Protein AF-A0ABD0KU75-F1 (afdb_monomer_lite)

Sequence (229 aa):
MCKKKLKNLKDKMREVTNKLPKTKSGQPAFEKGANVVRWPFYEPMLFMKDQFLGREMQGSFHTSTQDESLQEDSVLPTPVDSDDDTSAESPFPSAEKPKLTQPKPGRMTKKASLEEQFLSVEREKLANLKKVVAAEECKEPADEWGPFCSSLACDLRKLKDPYLVMQVRGDINRIVNDAVLKQLQRNAPRPATSPHRMPFRQDQFVGTYNASSQEITQQEDEVTYQLLD

pLDDT: mean 71.73, std 17.1, range [42.84, 98.06]

Organism: NCBI:txid370345

Structure (mmCIF, N/CA/C/O backbone):
data_AF-A0ABD0KU75-F1
#
_entry.id   AF-A0ABD0KU75-F1
#
loop_
_atom_site.group_PDB
_atom_site.id
_atom_site.type_symbol
_atom_site.label_atom_id
_atom_site.label_alt_id
_atom_site.label_comp_id
_atom_site.label_asym_id
_atom_site.label_entity_id
_atom_site.label_seq_id
_atom_site.pdbx_PDB_ins_code
_atom_site.Cartn_x
_atom_site.Cartn_y
_atom_site.Cartn_z
_atom_site.occupancy
_atom_site.B_iso_or_equiv
_atom_site.auth_seq_id
_atom_site.auth_comp_id
_atom_site.auth_asym_id
_atom_site.auth_atom_id
_atom_site.pdbx_PDB_model_num
ATOM 1 N N . MET A 1 1 ? -1.498 3.055 37.888 1.00 69.50 1 MET A N 1
ATOM 2 C CA . MET A 1 1 ? -2.952 2.816 37.681 1.00 69.50 1 MET A CA 1
ATOM 3 C C . MET A 1 1 ? -3.296 2.021 36.412 1.00 69.50 1 MET A C 1
ATOM 5 O O . MET A 1 1 ? -4.287 1.299 36.430 1.00 69.50 1 MET A O 1
ATOM 9 N N . CYS A 1 2 ? -2.505 2.082 35.333 1.00 80.12 2 CYS A N 1
ATOM 10 C CA . CYS A 1 2 ? -2.834 1.409 34.063 1.00 80.12 2 CYS A CA 1
ATOM 11 C C . CYS A 1 2 ? -2.874 -0.131 34.141 1.00 80.12 2 CYS A C 1
ATOM 13 O O . CYS A 1 2 ? -3.752 -0.741 33.539 1.00 80.12 2 CYS A O 1
ATOM 15 N N . LYS A 1 3 ? -2.015 -0.763 34.959 1.00 85.81 3 LYS A N 1
ATOM 16 C CA . LYS A 1 3 ? -1.973 -2.232 35.128 1.00 85.81 3 LYS A CA 1
ATOM 17 C C . LYS A 1 3 ? -3.315 -2.831 35.589 1.00 85.81 3 LYS A C 1
ATOM 19 O O . LYS A 1 3 ? -3.743 -3.852 35.063 1.00 85.81 3 LYS A O 1
ATOM 24 N N . LYS A 1 4 ? -4.019 -2.167 36.517 1.00 92.19 4 LYS A N 1
ATOM 25 C CA . LYS A 1 4 ? -5.327 -2.623 37.030 1.00 92.19 4 LYS A CA 1
ATOM 26 C C . LYS A 1 4 ? -6.433 -2.506 35.974 1.00 92.19 4 LYS A C 1
ATOM 28 O O . LYS A 1 4 ? -7.247 -3.412 35.847 1.00 92.19 4 LYS A O 1
ATOM 33 N N . LYS A 1 5 ? -6.432 -1.419 35.188 1.00 85.00 5 LYS A N 1
ATOM 34 C CA . LYS A 1 5 ? -7.373 -1.235 34.068 1.00 85.00 5 LYS A CA 1
ATOM 35 C C . LYS A 1 5 ? -7.159 -2.294 32.985 1.00 85.00 5 LYS A C 1
ATOM 37 O O . LYS A 1 5 ? -8.132 -2.873 32.521 1.00 85.00 5 LYS A O 1
ATOM 42 N N . LEU A 1 6 ? -5.899 -2.583 32.650 1.00 83.31 6 LEU A N 1
ATOM 43 C CA . LEU A 1 6 ? -5.553 -3.636 31.698 1.00 83.31 6 LEU A CA 1
ATOM 44 C C . LEU A 1 6 ? -5.995 -5.012 32.207 1.00 83.31 6 LEU A C 1
ATOM 46 O O . LEU A 1 6 ? -6.625 -5.743 31.458 1.00 83.31 6 LEU A O 1
ATOM 50 N N . LYS A 1 7 ? -5.743 -5.343 33.480 1.00 89.50 7 LYS A N 1
ATOM 51 C CA . LYS A 1 7 ? -6.210 -6.603 34.079 1.00 89.50 7 LYS A CA 1
ATOM 52 C C . LYS A 1 7 ? -7.733 -6.755 33.972 1.00 89.50 7 LYS A C 1
ATOM 54 O O . LYS A 1 7 ? -8.194 -7.727 33.394 1.00 89.50 7 LYS A O 1
ATOM 59 N N . ASN A 1 8 ? -8.499 -5.747 34.397 1.00 89.19 8 ASN A N 1
ATOM 60 C CA . ASN A 1 8 ? -9.964 -5.770 34.287 1.00 89.19 8 ASN A CA 1
ATOM 61 C C . ASN A 1 8 ? -10.451 -5.927 32.836 1.00 89.19 8 ASN A C 1
ATOM 63 O O . ASN A 1 8 ? -11.482 -6.546 32.588 1.00 89.19 8 ASN A O 1
ATOM 67 N N . LEU A 1 9 ? -9.735 -5.338 31.876 1.00 85.75 9 LEU A N 1
ATOM 68 C CA . LEU A 1 9 ? -10.054 -5.448 30.456 1.00 85.75 9 LEU A CA 1
ATOM 69 C C . LEU A 1 9 ? -9.790 -6.871 29.931 1.00 85.75 9 LEU A C 1
ATOM 71 O O . LEU A 1 9 ? -10.633 -7.430 29.231 1.00 85.75 9 LEU A O 1
ATOM 75 N N . LYS A 1 10 ? -8.663 -7.473 30.330 1.00 86.62 10 LYS A N 1
ATOM 76 C CA . LYS A 1 10 ? -8.312 -8.870 30.037 1.00 86.62 10 LYS A CA 1
ATOM 77 C C . LYS A 1 10 ? -9.326 -9.849 30.636 1.00 86.62 10 LYS A C 1
ATOM 79 O O . LYS A 1 10 ? -9.765 -10.765 29.947 1.00 86.62 10 LYS A O 1
ATOM 84 N N . ASP A 1 11 ? -9.743 -9.622 31.879 1.00 88.94 11 ASP A N 1
ATOM 85 C CA . ASP A 1 11 ? -10.716 -10.473 32.573 1.00 88.94 11 ASP A CA 1
ATOM 86 C C . ASP A 1 11 ? -12.086 -10.435 31.878 1.00 88.94 11 ASP A C 1
ATOM 88 O O . ASP A 1 11 ? -12.670 -11.484 31.611 1.00 88.94 11 ASP A O 1
ATOM 92 N N . LYS A 1 12 ? -12.554 -9.246 31.467 1.00 86.56 12 LYS A N 1
ATOM 93 C CA . LYS A 1 12 ? -13.785 -9.108 30.668 1.00 86.56 12 LYS A CA 1
ATOM 94 C C . LYS A 1 12 ? -13.694 -9.821 29.322 1.00 86.56 12 LYS A C 1
ATOM 96 O O . LYS A 1 12 ? -14.660 -10.446 28.899 1.00 86.56 12 LYS A O 1
ATOM 101 N N . MET A 1 13 ? -12.543 -9.759 28.653 1.00 84.12 13 MET A N 1
ATOM 102 C CA . MET A 1 13 ? -12.341 -10.486 27.399 1.00 84.12 13 MET A CA 1
ATOM 103 C C . MET A 1 13 ? -12.397 -12.000 27.609 1.00 84.12 13 MET A C 1
ATOM 105 O O . MET A 1 13 ? -13.023 -12.699 26.814 1.00 84.12 13 MET A O 1
ATOM 109 N N . ARG A 1 14 ? -11.795 -12.509 28.691 1.00 85.12 14 ARG A N 1
ATOM 110 C CA . ARG A 1 14 ? -11.858 -13.930 29.061 1.00 85.12 14 ARG A CA 1
ATOM 111 C C . ARG A 1 14 ? -13.297 -14.370 29.349 1.00 85.12 14 ARG A C 1
ATOM 113 O O . ARG A 1 14 ? -13.729 -15.416 28.884 1.00 85.12 14 ARG A O 1
ATOM 120 N N . GLU A 1 15 ? -14.066 -13.540 30.049 1.00 87.44 15 GLU A N 1
ATOM 121 C CA . GLU A 1 15 ? -15.484 -13.799 30.313 1.00 87.44 15 GLU A CA 1
ATOM 122 C C . GLU A 1 15 ? -16.313 -13.850 29.018 1.00 87.44 15 GLU A C 1
ATOM 124 O O . GLU A 1 15 ? -17.119 -14.758 28.833 1.00 87.44 15 GLU A O 1
ATOM 129 N N . VAL A 1 16 ? -16.095 -12.902 28.100 1.00 82.62 16 VAL A N 1
ATOM 130 C CA . VAL A 1 16 ? -16.792 -12.851 26.804 1.00 82.62 16 VAL A CA 1
ATOM 131 C C . VAL A 1 16 ? -16.413 -14.036 25.915 1.00 82.62 16 VAL A C 1
ATOM 133 O O . VAL A 1 16 ? -17.289 -14.644 25.310 1.00 82.62 16 VAL A O 1
ATOM 136 N N . THR A 1 17 ? -15.129 -14.394 25.855 1.00 78.75 17 THR A N 1
ATOM 137 C CA . THR A 1 17 ? -14.645 -15.520 25.037 1.00 78.75 17 THR A CA 1
ATOM 138 C C . THR A 1 17 ? -15.133 -16.870 25.553 1.00 78.75 17 THR A C 1
ATOM 140 O O . THR A 1 17 ? -15.521 -17.709 24.748 1.00 78.75 17 THR A O 1
ATOM 143 N N . ASN A 1 18 ? -15.221 -17.059 26.872 1.00 81.44 18 ASN A N 1
ATOM 144 C CA . ASN A 1 18 ? -15.767 -18.282 27.470 1.00 81.44 18 ASN A CA 1
ATOM 145 C C . ASN A 1 18 ? -17.280 -18.455 27.251 1.00 81.44 18 ASN A C 1
ATOM 147 O O . ASN A 1 18 ? -17.774 -19.577 27.327 1.00 81.44 18 ASN A O 1
ATOM 151 N N . LYS A 1 19 ? -18.016 -17.365 26.994 1.00 82.44 19 LYS A N 1
ATOM 152 C CA . LYS A 1 19 ? -19.453 -17.403 26.668 1.00 82.44 19 LYS A CA 1
ATOM 153 C C . LYS A 1 19 ? -19.729 -17.780 25.211 1.00 82.44 19 LYS A C 1
ATOM 155 O O . LYS A 1 19 ? -20.880 -18.050 24.877 1.00 82.44 19 LYS A O 1
ATOM 160 N N . LEU A 1 20 ? -18.716 -17.778 24.342 1.00 76.25 20 LEU A N 1
ATOM 161 C CA . LEU A 1 20 ? -18.893 -18.168 22.946 1.00 76.25 20 LEU A CA 1
ATOM 162 C C . LEU A 1 20 ? -19.106 -19.686 22.852 1.00 76.25 20 LEU A C 1
ATOM 164 O O . LEU A 1 20 ? -18.421 -20.444 23.546 1.00 76.25 20 LEU A O 1
ATOM 168 N N . PRO A 1 21 ? -20.028 -20.153 21.993 1.00 75.12 21 PRO A N 1
ATOM 169 C CA . PRO A 1 21 ? -20.208 -21.577 21.767 1.00 75.12 21 PRO A CA 1
ATOM 170 C C . PRO A 1 21 ? -18.900 -22.180 21.237 1.00 75.12 21 PRO A C 1
ATOM 172 O O . PRO A 1 21 ? -18.330 -21.721 20.242 1.00 75.12 21 PRO A O 1
ATOM 175 N N . LYS A 1 22 ? -18.409 -23.210 21.931 1.00 72.62 22 LYS A N 1
ATOM 176 C CA . LYS A 1 22 ? -17.243 -23.982 21.495 1.00 72.62 22 LYS A CA 1
ATOM 177 C C . LYS A 1 22 ? -17.644 -24.785 20.259 1.00 72.62 22 LYS A C 1
ATOM 179 O O . LYS A 1 22 ? -18.623 -25.528 20.307 1.00 72.62 22 LYS A O 1
ATOM 184 N N . THR A 1 23 ? -16.915 -24.643 19.156 1.00 73.44 23 THR A N 1
ATOM 185 C CA . THR A 1 23 ? -17.134 -25.505 17.985 1.00 73.44 23 THR A CA 1
ATOM 186 C C . THR A 1 23 ? -16.429 -26.844 18.167 1.00 73.44 23 THR A C 1
ATOM 188 O O . THR A 1 23 ? -15.533 -26.981 19.002 1.00 73.44 23 THR A O 1
ATOM 191 N N . LYS A 1 24 ? -16.800 -27.834 17.344 1.00 66.38 24 LYS A N 1
ATOM 192 C CA . LYS A 1 24 ? -16.195 -29.177 17.335 1.00 66.38 24 LYS A CA 1
ATOM 193 C C . LYS A 1 24 ? -14.669 -29.178 17.115 1.00 66.38 24 LYS A C 1
ATOM 195 O O . LYS A 1 24 ? -14.043 -30.189 17.393 1.00 66.38 24 LYS A O 1
ATOM 200 N N . SER A 1 25 ? -14.072 -28.068 16.666 1.00 60.41 25 SER A N 1
ATOM 201 C CA . SER A 1 25 ? -12.627 -27.931 16.422 1.00 60.41 25 SER A CA 1
ATOM 202 C C . SER A 1 25 ? -11.855 -27.254 17.570 1.00 60.41 25 SER A C 1
ATOM 204 O O . SER A 1 25 ? -10.736 -26.792 17.360 1.00 60.41 25 SER A O 1
ATOM 206 N N . GLY A 1 26 ? -12.445 -27.087 18.760 1.00 57.78 26 GLY A N 1
ATOM 207 C CA . GLY A 1 26 ? -11.782 -26.416 19.892 1.00 57.78 26 GLY A CA 1
ATOM 208 C C . GLY A 1 26 ? -11.570 -24.904 19.707 1.00 57.78 26 GLY A C 1
ATOM 209 O O . GLY A 1 26 ? -11.255 -24.202 20.664 1.00 57.78 26 GLY A O 1
ATOM 210 N N . GLN A 1 27 ? -11.817 -24.368 18.510 1.00 57.47 27 GLN A N 1
ATOM 211 C CA . GLN A 1 27 ? -11.828 -22.936 18.254 1.00 57.47 27 GLN A CA 1
ATOM 212 C C . GLN A 1 27 ? -13.218 -22.349 18.552 1.00 57.47 27 GLN A C 1
ATOM 214 O O . GLN A 1 27 ? -14.238 -22.938 18.175 1.00 57.47 27 GLN A O 1
ATOM 219 N N . PRO A 1 28 ? -13.307 -21.187 19.223 1.00 57.78 28 PRO A N 1
ATOM 220 C CA . PRO A 1 28 ? -14.559 -20.444 19.297 1.00 57.78 28 PRO A CA 1
ATOM 221 C C . PRO A 1 28 ? -15.060 -20.165 17.876 1.00 57.78 28 PRO A C 1
ATOM 223 O O . PRO A 1 28 ? -14.271 -19.744 17.029 1.00 57.78 28 PRO A O 1
ATOM 226 N N . ALA A 1 29 ? -16.349 -20.381 17.601 1.00 60.56 29 ALA A N 1
ATOM 227 C CA . ALA A 1 29 ? -16.953 -19.922 16.350 1.00 60.56 29 ALA A CA 1
ATOM 228 C C . ALA A 1 29 ? -16.933 -18.391 16.359 1.00 60.56 29 ALA A C 1
ATOM 230 O O . ALA A 1 29 ? -17.837 -17.751 16.889 1.00 60.56 29 ALA A O 1
ATOM 231 N N . PHE A 1 30 ? -15.899 -17.790 15.778 1.00 62.00 30 PHE A N 1
ATOM 232 C CA . PHE A 1 30 ? -15.858 -16.355 15.486 1.00 62.00 30 PHE A CA 1
ATOM 233 C C . PHE A 1 30 ? -16.649 -16.034 14.210 1.00 62.00 30 PHE A C 1
ATOM 235 O O . PHE A 1 30 ? -16.310 -15.111 13.470 1.00 62.00 30 PHE A O 1
ATOM 242 N N . GLU A 1 31 ? -17.673 -16.826 13.901 1.00 56.56 31 GLU A N 1
ATOM 243 C CA . GLU A 1 31 ? -18.472 -16.603 12.711 1.00 56.56 31 GLU A CA 1
ATOM 244 C C . GLU A 1 31 ? -19.376 -15.396 12.949 1.00 56.56 31 GLU A C 1
ATOM 246 O O . GLU A 1 31 ? -20.042 -15.281 13.978 1.00 56.56 31 GLU A O 1
ATOM 251 N N . LYS A 1 32 ? -19.361 -14.478 11.978 1.00 54.78 32 LYS A N 1
ATOM 252 C CA . LYS A 1 32 ? -20.081 -13.193 11.894 1.00 54.78 32 LYS A CA 1
ATOM 253 C C . LYS A 1 32 ? -21.622 -13.305 11.980 1.00 54.78 32 LYS A C 1
ATOM 255 O O . LYS A 1 32 ? -22.332 -12.439 11.479 1.00 54.78 32 LYS A O 1
ATOM 260 N N . GLY A 1 33 ? -22.173 -14.357 12.576 1.00 51.41 33 GLY A N 1
ATOM 261 C CA . GLY A 1 33 ? -23.605 -14.583 12.710 1.00 51.41 33 GLY A CA 1
ATOM 262 C C . GLY A 1 33 ? -24.160 -13.983 13.998 1.00 51.41 33 GLY A C 1
ATOM 263 O O . GLY A 1 33 ? -23.903 -14.521 15.065 1.00 51.41 33 GLY A O 1
ATOM 264 N N . ALA A 1 34 ? -24.923 -12.891 13.862 1.00 51.56 34 ALA A N 1
ATOM 265 C CA . ALA A 1 34 ? -26.020 -12.348 14.696 1.00 51.56 34 ALA A CA 1
ATOM 266 C C . ALA A 1 34 ? -25.910 -12.244 16.241 1.00 51.56 34 ALA A C 1
ATOM 268 O O . ALA A 1 34 ? -26.697 -11.519 16.843 1.00 51.56 34 ALA A O 1
ATOM 269 N N . ASN A 1 35 ? -24.954 -12.896 16.896 1.00 53.28 35 ASN A N 1
ATOM 270 C CA . ASN A 1 35 ? -24.774 -12.949 18.348 1.00 53.28 35 ASN A CA 1
ATOM 271 C C . ASN A 1 35 ? -23.325 -12.642 18.752 1.00 53.28 35 ASN A C 1
ATOM 273 O O . ASN A 1 35 ? -22.860 -13.028 19.825 1.00 53.28 35 ASN A O 1
ATOM 277 N N . VAL A 1 36 ? -22.594 -11.927 17.889 1.00 57.78 36 VAL A N 1
ATOM 278 C CA . VAL A 1 36 ? -21.308 -11.346 18.264 1.00 57.78 36 VAL A CA 1
ATOM 279 C C . VAL A 1 36 ? -21.598 -10.347 19.373 1.00 57.78 36 VAL A C 1
ATOM 281 O O . VAL A 1 36 ? -22.252 -9.325 19.165 1.00 57.78 36 VAL A O 1
ATOM 284 N N . VAL A 1 37 ? -21.169 -10.710 20.578 1.00 58.53 37 VAL A N 1
ATOM 285 C CA . VAL A 1 37 ? -21.297 -9.916 21.793 1.00 58.53 37 VAL A CA 1
ATOM 286 C C . VAL A 1 37 ? -20.976 -8.460 21.455 1.00 58.53 37 VAL A C 1
ATOM 288 O O . VAL A 1 37 ? -19.879 -8.165 20.986 1.00 58.53 37 VAL A O 1
ATOM 291 N N . ARG A 1 38 ? -21.957 -7.567 21.666 1.00 67.12 38 ARG A N 1
ATOM 292 C CA . ARG A 1 38 ? -21.943 -6.114 21.387 1.00 67.12 38 ARG A CA 1
ATOM 293 C C . ARG A 1 38 ? -20.950 -5.373 22.288 1.00 67.12 38 ARG A C 1
ATOM 295 O O . ARG A 1 38 ? -21.288 -4.405 22.965 1.00 67.12 38 ARG A O 1
ATOM 302 N N . TRP A 1 39 ? -19.729 -5.875 22.381 1.00 72.88 39 TRP A N 1
ATOM 303 C CA . TRP A 1 39 ? -18.677 -5.289 23.172 1.00 72.88 39 TRP A CA 1
ATOM 304 C C . TRP A 1 39 ? -17.769 -4.497 22.230 1.00 72.88 39 TRP A C 1
ATOM 306 O O . TRP A 1 39 ? -17.027 -5.100 21.459 1.00 72.88 39 TRP A O 1
ATOM 316 N N . PRO A 1 40 ? -17.805 -3.152 22.271 1.00 75.75 40 PRO A N 1
ATOM 317 C CA . PRO A 1 40 ? -17.122 -2.299 21.290 1.00 75.75 40 PRO A CA 1
ATOM 318 C C . PRO A 1 40 ? -15.593 -2.434 21.314 1.00 75.75 40 PRO A C 1
ATOM 320 O O . PRO A 1 40 ? -14.913 -1.976 20.406 1.00 75.75 40 PRO A O 1
ATOM 323 N N . PHE A 1 41 ? -15.043 -3.070 22.351 1.00 76.12 41 PHE A N 1
ATOM 324 C CA . PHE A 1 41 ? -13.611 -3.328 22.492 1.00 76.12 41 PHE A CA 1
ATOM 325 C C . PHE A 1 41 ? -13.202 -4.730 22.042 1.00 76.12 41 PHE A C 1
ATOM 327 O O . PHE A 1 41 ? -12.020 -5.048 22.079 1.00 76.12 41 PHE A O 1
ATOM 334 N N . TYR A 1 42 ? -14.148 -5.574 21.633 1.00 76.88 42 TYR A N 1
ATOM 335 C CA . TYR A 1 42 ? -13.853 -6.945 21.244 1.00 76.88 42 TYR A CA 1
ATOM 336 C C . TYR A 1 42 ? -12.995 -7.005 19.977 1.00 76.88 42 TYR A C 1
ATOM 338 O O . TYR A 1 42 ? -11.920 -7.598 20.002 1.00 76.88 42 TYR A O 1
ATOM 346 N N . GLU A 1 43 ? -13.428 -6.326 18.909 1.00 78.56 43 GLU A N 1
ATOM 347 C CA . GLU A 1 43 ? -12.730 -6.287 17.617 1.00 78.56 43 GLU A CA 1
ATOM 348 C C . GLU A 1 43 ? -11.305 -5.715 17.724 1.00 78.56 43 GLU A C 1
ATOM 350 O O . GLU A 1 43 ? -10.366 -6.413 17.337 1.00 78.56 43 GLU A O 1
ATOM 355 N N . PRO A 1 44 ? -11.076 -4.557 18.380 1.00 81.00 44 PRO A N 1
ATOM 356 C CA . PRO A 1 44 ? -9.725 -4.056 18.614 1.00 81.00 44 PRO A CA 1
ATOM 357 C C . PRO A 1 44 ? -8.868 -4.940 19.519 1.00 81.00 44 PRO A C 1
ATOM 359 O O . PRO A 1 44 ? -7.664 -4.743 19.553 1.00 81.00 44 PRO A O 1
ATOM 362 N N . MET A 1 45 ? -9.444 -5.867 20.292 1.00 79.62 45 MET A N 1
ATOM 363 C CA . MET A 1 45 ? -8.688 -6.755 21.184 1.00 79.62 45 MET A CA 1
ATOM 364 C C . MET A 1 45 ? -8.475 -8.162 20.624 1.00 79.62 45 MET A C 1
ATOM 366 O O . MET A 1 45 ? -7.755 -8.949 21.242 1.00 79.62 45 MET A O 1
ATOM 370 N N . LEU A 1 46 ? -9.020 -8.487 19.447 1.00 77.81 46 LEU A N 1
ATOM 371 C CA . LEU A 1 46 ? -8.820 -9.794 18.816 1.00 77.81 46 LEU A CA 1
ATOM 372 C C . LEU A 1 46 ? -7.338 -10.104 18.548 1.00 77.81 46 LEU A C 1
ATOM 374 O O . LEU A 1 46 ? -6.968 -11.273 18.605 1.00 77.81 46 LEU A O 1
ATOM 378 N N . PHE A 1 47 ? -6.472 -9.100 18.354 1.00 80.88 47 PHE A N 1
ATOM 379 C CA . PHE A 1 47 ? -5.025 -9.326 18.187 1.00 80.88 47 PHE A CA 1
ATOM 380 C C . PHE A 1 47 ? -4.361 -9.959 19.422 1.00 80.88 47 PHE A C 1
ATOM 382 O O . PHE A 1 47 ? -3.326 -10.605 19.305 1.00 80.88 47 PHE A O 1
ATOM 389 N N . MET A 1 48 ? -4.950 -9.803 20.613 1.00 77.12 48 MET A N 1
ATOM 390 C CA . MET A 1 48 ? -4.435 -10.407 21.844 1.00 77.12 48 MET A CA 1
ATOM 391 C C . MET A 1 48 ? -5.021 -11.792 22.130 1.00 77.12 48 MET A C 1
ATOM 393 O O . MET A 1 48 ? -4.629 -12.407 23.121 1.00 77.12 48 MET A O 1
ATOM 397 N N . LYS A 1 49 ? -5.950 -12.304 21.308 1.00 75.69 49 LYS A N 1
ATOM 398 C CA . LYS A 1 49 ? -6.600 -13.609 21.541 1.00 75.69 49 LYS A CA 1
ATOM 399 C C . LYS A 1 49 ? -5.580 -14.738 21.722 1.00 75.69 49 LYS A C 1
ATOM 401 O O . LYS A 1 49 ? -5.763 -15.586 22.593 1.00 75.69 49 LYS A O 1
ATOM 406 N N . ASP A 1 50 ? -4.471 -14.671 20.986 1.00 70.56 50 ASP A N 1
ATOM 407 C CA . ASP A 1 50 ? -3.390 -15.657 21.013 1.00 70.56 50 ASP A CA 1
ATOM 408 C C . ASP A 1 50 ? -2.686 -15.715 22.377 1.00 70.56 50 ASP A C 1
ATOM 410 O O . ASP A 1 50 ? -2.163 -16.759 22.758 1.00 70.56 50 ASP A O 1
ATOM 414 N N . GLN A 1 51 ? -2.714 -14.623 23.153 1.00 74.88 51 GLN A N 1
ATOM 415 C CA . GLN A 1 51 ? -2.182 -14.594 24.519 1.00 74.88 51 GLN A CA 1
ATOM 416 C C . GLN A 1 51 ? -3.158 -15.158 25.559 1.00 74.88 51 GLN A C 1
ATOM 418 O O . GLN A 1 51 ? -2.739 -15.511 26.659 1.00 74.88 51 GLN A O 1
ATOM 423 N N . PHE A 1 52 ? -4.461 -15.198 25.261 1.00 69.50 52 PHE A N 1
ATOM 424 C CA . PHE A 1 52 ? -5.487 -15.618 26.223 1.00 69.50 52 PHE A CA 1
ATOM 425 C C . PHE A 1 52 ? -5.914 -17.058 26.067 1.00 69.50 52 PHE A C 1
ATOM 427 O O . PHE A 1 52 ? -6.271 -17.678 27.065 1.00 69.50 52 PHE A O 1
ATOM 434 N N . LEU A 1 53 ? -5.908 -17.565 24.835 1.00 67.88 53 LEU A N 1
ATOM 435 C CA . LEU A 1 53 ? -6.414 -18.901 24.563 1.00 67.88 53 LEU A CA 1
ATOM 436 C C . LEU A 1 53 ? -5.524 -19.991 25.150 1.00 67.88 53 LEU A C 1
ATOM 438 O O . LEU A 1 53 ? -5.993 -21.113 25.264 1.00 67.88 53 LEU A O 1
ATOM 442 N N . GLY A 1 54 ? -4.307 -19.649 25.592 1.00 62.28 54 GLY A N 1
ATOM 443 C CA . GLY A 1 54 ? -3.283 -20.636 25.879 1.00 62.28 54 GLY A CA 1
ATOM 444 C C . GLY A 1 54 ? -3.006 -21.351 24.570 1.00 62.28 54 GLY A C 1
ATOM 445 O O . GLY A 1 54 ? -3.831 -22.113 24.078 1.00 62.28 54 GLY A O 1
ATOM 446 N N . ARG A 1 55 ? -1.859 -21.102 23.940 1.00 61.19 55 ARG A N 1
ATOM 447 C CA . ARG A 1 55 ? -1.424 -22.106 22.974 1.00 61.19 55 ARG A CA 1
ATOM 448 C C . ARG A 1 55 ? -1.329 -23.390 23.785 1.00 61.19 55 ARG A C 1
ATOM 450 O O . ARG A 1 55 ? -0.497 -23.461 24.687 1.00 61.19 55 ARG A O 1
ATOM 457 N N . GLU A 1 56 ? -2.201 -24.358 23.509 1.00 58.97 56 GLU A N 1
ATOM 458 C CA . GLU A 1 56 ? -1.828 -25.744 23.715 1.00 58.97 56 GLU A CA 1
ATOM 459 C C . GLU A 1 56 ? -0.514 -25.841 22.952 1.00 58.97 56 GLU A C 1
ATOM 461 O O . GLU A 1 56 ? -0.488 -25.749 21.723 1.00 58.97 56 GLU A O 1
ATOM 466 N N . MET A 1 57 ? 0.601 -25.826 23.684 1.00 54.91 57 MET A N 1
ATOM 467 C CA . MET A 1 57 ? 1.887 -26.204 23.141 1.00 54.91 57 MET A CA 1
ATOM 468 C C . MET A 1 57 ? 1.717 -27.674 22.775 1.00 54.91 57 MET A C 1
ATOM 470 O O . MET A 1 57 ? 2.103 -28.562 23.524 1.00 54.91 57 MET A O 1
ATOM 474 N N . GLN A 1 58 ? 1.064 -27.936 21.644 1.00 53.69 58 GLN A N 1
ATOM 475 C CA . GLN A 1 58 ? 1.243 -29.175 20.929 1.00 53.69 58 GLN A CA 1
ATOM 476 C C . GLN A 1 58 ? 2.722 -29.169 20.589 1.00 53.69 58 GLN A C 1
ATOM 478 O O . GLN A 1 58 ? 3.177 -28.406 19.734 1.00 53.69 58 GLN A O 1
ATOM 483 N N . GLY A 1 59 ? 3.478 -29.906 21.401 1.00 52.66 59 GLY A N 1
ATOM 484 C CA . GLY A 1 59 ? 4.908 -30.081 21.273 1.00 52.66 59 GLY A CA 1
ATOM 485 C C . GLY A 1 59 ? 5.205 -30.688 19.915 1.00 52.66 59 GLY A C 1
ATOM 486 O O . GLY A 1 59 ? 5.299 -31.898 19.771 1.00 52.66 59 GLY A O 1
ATOM 487 N N . SER A 1 60 ? 5.357 -29.836 18.907 1.00 52.88 60 SER A N 1
ATOM 488 C CA . SER A 1 60 ? 5.903 -30.207 17.611 1.00 52.88 60 SER A CA 1
ATOM 489 C C . SER A 1 60 ? 7.423 -30.115 17.680 1.00 52.88 60 SER A C 1
ATOM 491 O O . SER A 1 60 ? 8.030 -29.302 16.996 1.00 52.88 60 SER A O 1
ATOM 493 N N . PHE A 1 61 ? 8.018 -30.944 18.534 1.00 47.69 61 PHE A N 1
ATOM 494 C CA . PHE A 1 61 ? 9.403 -31.393 18.413 1.00 47.69 61 PHE A CA 1
ATOM 495 C C . PHE A 1 61 ? 9.476 -32.840 18.910 1.00 47.69 61 PHE A C 1
ATOM 497 O O . PHE A 1 61 ? 10.111 -33.154 19.910 1.00 47.69 61 PHE A O 1
ATOM 504 N N . HIS A 1 62 ? 8.810 -33.748 18.195 1.00 44.91 62 HIS A N 1
ATOM 505 C CA . HIS A 1 62 ? 9.426 -35.052 17.994 1.00 44.91 62 HIS A CA 1
ATOM 506 C C . HIS A 1 62 ? 10.504 -34.852 16.935 1.00 44.91 62 HIS A C 1
ATOM 508 O O . HIS A 1 62 ? 10.229 -34.772 15.741 1.00 44.91 62 HIS A O 1
ATOM 514 N N . THR A 1 63 ? 11.742 -34.717 17.398 1.00 45.47 63 THR A N 1
ATOM 515 C CA . THR A 1 63 ? 12.920 -35.064 16.614 1.00 45.47 63 THR A CA 1
ATOM 516 C C . THR A 1 63 ? 12.839 -36.560 16.328 1.00 45.47 63 THR A C 1
ATOM 518 O O . THR A 1 63 ? 13.378 -37.377 17.069 1.00 45.47 63 THR A O 1
ATOM 521 N N . SER A 1 64 ? 12.119 -36.942 15.277 1.00 42.84 64 SER A N 1
ATOM 522 C CA . SER A 1 64 ? 12.363 -38.216 14.615 1.00 42.84 64 SER A CA 1
ATOM 523 C C . SER A 1 64 ? 13.705 -38.079 13.903 1.00 42.84 64 SER A C 1
ATOM 525 O O . SER A 1 64 ? 13.773 -37.703 12.734 1.00 42.84 64 SER A O 1
ATOM 527 N N . THR A 1 65 ? 14.779 -38.304 14.658 1.00 45.16 65 THR A N 1
ATOM 528 C CA . THR A 1 65 ? 16.083 -38.668 14.120 1.00 45.16 65 THR A CA 1
ATOM 529 C C . THR A 1 65 ? 15.868 -39.977 13.375 1.00 45.16 65 THR A C 1
ATOM 531 O O . THR A 1 65 ? 15.819 -41.046 13.977 1.00 45.16 65 THR A O 1
ATOM 534 N N . GLN A 1 66 ? 15.623 -39.883 12.071 1.00 44.09 66 GLN A N 1
ATOM 535 C CA . GLN A 1 66 ? 15.703 -41.029 11.185 1.00 44.09 66 GLN A CA 1
ATOM 536 C C . GLN A 1 66 ? 17.191 -41.230 10.898 1.00 44.09 66 GLN A C 1
ATOM 538 O O . GLN A 1 66 ? 17.765 -40.646 9.984 1.00 44.09 66 GLN A O 1
ATOM 543 N N . ASP A 1 67 ? 17.807 -41.961 11.817 1.00 42.97 67 ASP A N 1
ATOM 544 C CA . ASP A 1 67 ? 19.120 -42.563 11.691 1.00 42.97 67 ASP A CA 1
ATOM 545 C C . ASP A 1 67 ? 18.982 -43.752 10.726 1.00 42.97 67 ASP A C 1
ATOM 547 O O . ASP A 1 67 ? 18.419 -44.787 11.078 1.00 42.97 67 ASP A O 1
ATOM 551 N N . GLU A 1 68 ? 19.415 -43.578 9.476 1.00 52.03 68 GLU A N 1
ATOM 552 C CA . GLU A 1 68 ? 19.834 -44.702 8.635 1.00 52.03 68 GLU A CA 1
ATOM 553 C C . GLU A 1 68 ? 21.359 -44.808 8.722 1.00 52.03 68 GLU A C 1
ATOM 555 O O . GLU A 1 68 ? 22.088 -44.424 7.807 1.00 52.03 68 GLU A O 1
ATOM 560 N N . SER A 1 69 ? 21.846 -45.332 9.846 1.00 49.78 69 SER A N 1
ATOM 561 C CA . SER A 1 69 ? 23.165 -45.946 9.937 1.00 49.78 69 SER A CA 1
ATOM 562 C C . SER A 1 69 ? 22.990 -47.444 10.128 1.00 49.78 69 SER A C 1
ATOM 564 O O . SER A 1 69 ? 22.373 -47.920 11.080 1.00 49.78 69 SER A O 1
ATOM 566 N N . LEU A 1 70 ? 23.547 -48.178 9.171 1.00 51.41 70 LEU A N 1
ATOM 567 C CA . LEU A 1 70 ? 23.657 -49.626 9.159 1.00 51.41 70 LEU A CA 1
ATOM 568 C C . LEU A 1 70 ? 24.306 -50.160 10.444 1.00 51.41 70 LEU A C 1
ATOM 570 O O . LEU A 1 70 ? 25.212 -49.555 11.018 1.00 51.41 70 LEU A O 1
ATOM 574 N N . GLN A 1 71 ? 23.788 -51.323 10.833 1.00 49.00 71 GLN A N 1
ATOM 575 C CA . GLN A 1 71 ? 24.238 -52.253 11.864 1.00 49.00 71 GLN A CA 1
ATOM 576 C C . GLN A 1 71 ? 25.774 -52.369 11.934 1.00 49.00 71 GLN A C 1
ATOM 578 O O . GLN A 1 71 ? 26.427 -52.475 10.902 1.00 49.00 71 GLN A O 1
ATOM 583 N N . GLU A 1 72 ? 26.358 -52.444 13.130 1.00 50.97 72 GLU A N 1
ATOM 584 C CA . GLU A 1 72 ? 26.571 -53.709 13.848 1.00 50.97 72 GLU A CA 1
ATOM 585 C C . GLU A 1 72 ? 27.214 -53.472 15.234 1.00 50.97 72 GLU A C 1
ATOM 587 O O . GLU A 1 72 ? 28.200 -52.757 15.383 1.00 50.97 72 GLU A O 1
ATOM 592 N N . ASP A 1 73 ? 26.637 -54.178 16.208 1.00 52.38 73 ASP A N 1
ATOM 593 C CA . ASP A 1 73 ? 27.267 -54.810 17.373 1.00 52.38 73 ASP A CA 1
ATOM 594 C C . ASP A 1 73 ? 27.551 -54.063 18.700 1.00 52.38 73 ASP A C 1
ATOM 596 O O . ASP A 1 73 ? 28.044 -52.941 18.763 1.00 52.38 73 ASP A O 1
ATOM 600 N N . SER A 1 74 ? 27.340 -54.839 19.777 1.00 52.78 74 SER A N 1
ATOM 601 C CA . SER A 1 74 ? 27.881 -54.698 21.145 1.00 52.78 74 SER A CA 1
ATOM 602 C C . SER A 1 74 ? 27.023 -54.078 22.282 1.00 52.78 74 SER A C 1
ATOM 604 O O . SER A 1 74 ? 27.161 -52.923 22.667 1.00 52.78 74 SER A O 1
ATOM 606 N N . VAL A 1 75 ? 26.160 -54.926 22.869 1.00 51.69 75 VAL A N 1
ATOM 607 C CA . VAL A 1 75 ? 26.202 -55.406 24.281 1.00 51.69 75 VAL A CA 1
ATOM 608 C C . VAL A 1 75 ? 26.281 -54.383 25.452 1.00 51.69 75 VAL A C 1
ATOM 610 O O . VAL A 1 75 ? 27.364 -53.929 25.800 1.00 51.69 75 VAL A O 1
ATOM 613 N N . LEU A 1 76 ? 25.147 -54.160 26.156 1.00 52.16 76 LEU A N 1
ATOM 614 C CA . LEU A 1 76 ? 24.867 -54.359 27.618 1.00 52.16 76 LEU A CA 1
ATOM 615 C C . LEU A 1 76 ? 23.757 -53.417 28.160 1.00 52.16 76 LEU A C 1
ATOM 617 O O . LEU A 1 76 ? 23.677 -52.268 27.732 1.00 52.16 76 LEU A O 1
ATOM 621 N N . PRO A 1 77 ? 22.930 -53.855 29.139 1.00 61.41 77 PRO A N 1
ATOM 622 C CA . PRO A 1 77 ? 21.895 -53.034 29.761 1.00 61.41 77 PRO A CA 1
ATOM 623 C C . PRO A 1 77 ? 22.350 -52.434 31.104 1.00 61.41 77 PRO A C 1
ATOM 625 O O . PRO A 1 77 ? 22.958 -53.117 31.929 1.00 61.41 77 PRO A O 1
ATOM 628 N N . THR A 1 78 ? 21.953 -51.193 31.377 1.00 47.62 78 THR A N 1
ATOM 629 C CA . THR A 1 78 ? 21.962 -50.603 32.725 1.00 47.62 78 THR A CA 1
ATOM 630 C C . THR A 1 78 ? 20.574 -50.053 33.060 1.00 47.62 78 THR A C 1
ATOM 632 O O . THR A 1 78 ? 20.049 -49.237 32.302 1.00 47.62 78 THR A O 1
ATOM 635 N N . PRO A 1 79 ? 19.959 -50.476 34.180 1.00 66.62 79 PRO A N 1
ATOM 636 C CA . PRO A 1 79 ? 18.744 -49.877 34.707 1.00 66.62 79 PRO A CA 1
ATOM 637 C C . PRO A 1 79 ? 19.125 -48.796 35.721 1.00 66.62 79 PRO A C 1
ATOM 639 O O . PRO A 1 79 ? 19.896 -49.061 36.643 1.00 66.62 79 PRO A O 1
ATOM 642 N N . VAL A 1 80 ? 18.581 -47.589 35.582 1.00 55.06 80 VAL A N 1
ATOM 643 C CA . VAL A 1 80 ? 18.556 -46.647 36.703 1.00 55.06 80 VAL A CA 1
ATOM 644 C C . VAL A 1 80 ? 17.235 -45.893 36.682 1.00 55.06 80 VAL A C 1
ATOM 646 O O . VAL A 1 80 ? 16.975 -45.079 35.797 1.00 55.06 80 VAL A O 1
ATOM 649 N N . ASP A 1 81 ? 16.403 -46.253 37.657 1.00 51.59 81 ASP A N 1
ATOM 650 C CA . ASP A 1 81 ? 15.375 -45.419 38.262 1.00 51.59 81 ASP A CA 1
ATOM 651 C C . ASP A 1 81 ? 15.883 -43.997 38.512 1.00 51.59 81 ASP A C 1
ATOM 653 O O . ASP A 1 81 ? 17.037 -43.817 38.898 1.00 51.59 81 ASP A O 1
ATOM 657 N N . SER A 1 82 ? 14.992 -43.015 38.380 1.00 52.75 82 SER A N 1
ATOM 658 C CA . SER A 1 82 ? 14.859 -41.959 39.386 1.00 52.75 82 SER A CA 1
ATOM 659 C C . SER A 1 82 ? 13.638 -41.096 39.086 1.00 52.75 82 SER A C 1
ATOM 661 O O . SER A 1 82 ? 13.626 -40.290 38.155 1.00 52.75 82 SER A O 1
ATOM 663 N N . ASP A 1 83 ? 12.625 -41.290 39.924 1.00 56.56 83 ASP A N 1
ATOM 664 C CA . ASP A 1 83 ? 11.634 -40.293 40.301 1.00 56.56 83 ASP A CA 1
ATOM 665 C C . ASP A 1 83 ? 12.295 -38.937 40.602 1.00 56.56 83 ASP A C 1
ATOM 667 O O . ASP A 1 83 ? 13.306 -38.891 41.305 1.00 56.56 83 ASP A O 1
ATOM 671 N N . ASP A 1 84 ? 11.685 -37.836 40.157 1.00 50.09 84 ASP A N 1
ATOM 672 C CA . ASP A 1 84 ? 11.728 -36.602 40.944 1.00 50.09 84 ASP A CA 1
ATOM 673 C C . ASP A 1 84 ? 10.427 -35.812 40.777 1.00 50.09 84 ASP A C 1
ATOM 675 O O . ASP A 1 84 ? 10.105 -35.228 39.737 1.00 50.09 84 ASP A O 1
ATOM 679 N N . ASP A 1 85 ? 9.656 -35.893 41.852 1.00 55.62 85 ASP A N 1
ATOM 680 C CA . ASP A 1 85 ? 8.532 -35.062 42.229 1.00 55.62 85 ASP A CA 1
ATOM 681 C C . ASP A 1 85 ? 9.062 -33.671 42.599 1.00 55.62 85 ASP A C 1
ATOM 683 O O . ASP A 1 85 ? 9.920 -33.522 43.466 1.00 55.62 85 ASP A O 1
ATOM 687 N N . THR A 1 86 ? 8.538 -32.614 41.980 1.00 47.38 86 THR A N 1
ATOM 688 C CA . THR A 1 86 ? 8.682 -31.279 42.570 1.00 47.38 86 THR A CA 1
ATOM 689 C C . THR A 1 86 ? 7.402 -30.479 42.426 1.00 47.38 86 THR A C 1
ATOM 691 O O . THR A 1 86 ? 7.244 -29.571 41.608 1.00 47.38 86 THR A O 1
ATOM 694 N N . SER A 1 87 ? 6.476 -30.830 43.309 1.00 54.72 87 SER A N 1
ATOM 695 C CA . SER A 1 87 ? 5.463 -29.943 43.858 1.00 54.72 87 SER A CA 1
ATOM 696 C C . SER A 1 87 ? 6.106 -28.645 44.389 1.00 54.72 87 SER A C 1
ATOM 698 O O . SER A 1 87 ? 6.798 -28.642 45.405 1.00 54.72 87 SER A O 1
ATOM 700 N N . ALA A 1 88 ? 5.892 -27.523 43.694 1.00 50.41 88 ALA A N 1
ATOM 701 C CA . ALA A 1 88 ? 6.282 -26.190 44.158 1.00 50.41 88 ALA A CA 1
ATOM 702 C C . ALA A 1 88 ? 5.032 -25.357 44.470 1.00 50.41 88 ALA A C 1
ATOM 704 O O . ALA A 1 88 ? 4.459 -24.662 43.627 1.00 50.41 88 ALA A O 1
ATOM 705 N N . GLU A 1 89 ? 4.621 -25.463 45.728 1.00 50.81 89 GLU A N 1
ATOM 706 C CA . GLU A 1 89 ? 3.632 -24.641 46.410 1.00 50.81 89 GLU A CA 1
ATOM 707 C C . GLU A 1 89 ? 4.111 -23.176 46.438 1.00 50.81 89 GLU A C 1
ATOM 709 O O . GLU A 1 89 ? 5.138 -22.842 47.030 1.00 50.81 89 GLU A O 1
ATOM 714 N N . SER A 1 90 ? 3.394 -22.282 45.748 1.00 48.91 90 SER A N 1
ATOM 715 C CA . SER A 1 90 ? 3.707 -20.848 45.736 1.00 48.91 90 SER A CA 1
ATOM 716 C C . SER A 1 90 ? 2.860 -20.108 46.782 1.00 48.91 90 SER A C 1
ATOM 718 O O . SER A 1 90 ? 1.630 -20.232 46.754 1.00 48.91 90 SER A O 1
ATOM 720 N N . PRO A 1 91 ? 3.464 -19.312 47.689 1.00 59.34 91 PRO A N 1
ATOM 721 C CA . PRO A 1 91 ? 2.747 -18.688 48.793 1.00 59.34 91 PRO A CA 1
ATOM 722 C C . PRO A 1 91 ? 1.822 -17.568 48.311 1.00 59.34 91 PRO A C 1
ATOM 724 O O . PRO A 1 91 ? 2.246 -16.601 47.675 1.00 59.34 91 PRO A O 1
ATOM 727 N N . PHE A 1 92 ? 0.550 -17.669 48.692 1.00 55.66 92 PHE A N 1
ATOM 728 C CA . PHE A 1 92 ? -0.427 -16.587 48.617 1.00 55.66 92 PHE A CA 1
ATOM 729 C C . PHE A 1 92 ? 0.039 -15.364 49.430 1.00 55.66 92 PHE A C 1
ATOM 731 O O . PHE A 1 92 ? 0.197 -15.474 50.648 1.00 55.66 92 PHE A O 1
ATOM 738 N N . PRO A 1 93 ? 0.160 -14.161 48.835 1.00 54.22 93 PRO A N 1
ATOM 739 C CA . PRO A 1 93 ? 0.219 -12.940 49.616 1.00 54.22 93 PRO A CA 1
ATOM 740 C C . PRO A 1 93 ? -1.193 -12.555 50.072 1.00 54.22 93 PRO A C 1
ATOM 742 O O . PRO A 1 93 ? -2.104 -12.307 49.277 1.00 54.22 93 PRO A O 1
ATOM 745 N N . SER A 1 94 ? -1.329 -12.538 51.395 1.00 53.78 94 SER A N 1
ATOM 746 C CA . SER A 1 94 ? -2.505 -12.180 52.176 1.00 53.78 94 SER A CA 1
ATOM 747 C C . SER A 1 94 ? -3.108 -10.831 51.768 1.00 53.78 94 SER A C 1
ATOM 749 O O . SER A 1 94 ? -2.415 -9.844 51.513 1.00 53.78 94 SER A O 1
ATOM 751 N N . ALA A 1 95 ? -4.436 -10.811 51.703 1.00 52.03 95 ALA A N 1
ATOM 752 C CA . ALA A 1 95 ? -5.252 -9.685 51.293 1.00 52.03 95 ALA A CA 1
ATOM 753 C C . ALA A 1 95 ? -5.225 -8.547 52.328 1.00 52.03 95 ALA A C 1
ATOM 755 O O . ALA A 1 95 ? -5.947 -8.579 53.326 1.00 52.03 95 ALA A O 1
ATOM 756 N N . GLU A 1 96 ? -4.475 -7.481 52.045 1.00 49.25 96 GLU A N 1
ATOM 757 C CA . GLU A 1 96 ? -4.679 -6.200 52.720 1.00 49.25 96 GLU A CA 1
ATOM 758 C C . GLU A 1 96 ? -5.930 -5.499 52.173 1.00 49.25 96 GLU A C 1
ATOM 760 O O . GLU A 1 96 ? -6.042 -5.126 51.000 1.00 49.25 96 GLU A O 1
ATOM 765 N N . LYS A 1 97 ? -6.906 -5.339 53.069 1.00 59.59 97 LYS A N 1
ATOM 766 C CA . LYS A 1 97 ? -8.172 -4.641 52.849 1.00 59.59 97 LYS A CA 1
ATOM 767 C C . LYS A 1 97 ? -7.910 -3.169 52.488 1.00 59.59 97 LYS A C 1
ATOM 769 O O . LYS A 1 97 ? -7.256 -2.467 53.260 1.00 59.59 97 LYS A O 1
ATOM 774 N N . PRO A 1 98 ? -8.460 -2.644 51.380 1.00 49.31 98 PRO A N 1
ATOM 775 C CA . PRO A 1 98 ? -8.347 -1.226 51.073 1.00 49.31 98 PRO A CA 1
ATOM 776 C C . PRO A 1 98 ? -9.164 -0.399 52.076 1.00 49.31 98 PRO A C 1
ATOM 778 O O . PRO A 1 98 ? -10.383 -0.544 52.174 1.00 49.31 98 PRO A O 1
ATOM 781 N N . LYS A 1 99 ? -8.481 0.493 52.808 1.00 50.88 99 LYS A N 1
ATOM 782 C CA . LYS A 1 99 ? -9.098 1.563 53.604 1.00 50.88 99 LYS A CA 1
ATOM 783 C C . LYS A 1 99 ? -10.014 2.396 52.705 1.00 50.88 99 LYS A C 1
ATOM 785 O O . LYS A 1 99 ? -9.563 3.045 51.763 1.00 50.88 99 LYS A O 1
ATOM 790 N N . LEU A 1 100 ? -11.301 2.357 53.032 1.00 50.06 100 LEU A N 1
ATOM 791 C CA . LEU A 1 100 ? -12.378 3.143 52.451 1.00 50.06 100 LEU A CA 1
ATOM 792 C C . LEU A 1 100 ? -12.165 4.624 52.813 1.00 50.06 100 LEU A C 1
ATOM 794 O O . LEU A 1 100 ? -12.577 5.084 53.876 1.00 50.06 100 LEU A O 1
ATOM 798 N N . THR A 1 101 ? -11.473 5.376 51.958 1.00 52.59 101 THR A N 1
ATOM 799 C CA . THR A 1 101 ? -11.425 6.837 52.056 1.00 52.59 101 THR A CA 1
ATOM 800 C C . THR A 1 101 ? -12.787 7.396 51.664 1.00 52.59 101 THR A C 1
ATOM 802 O O . THR A 1 101 ? -13.247 7.241 50.533 1.00 52.59 101 THR A O 1
ATOM 805 N N . GLN A 1 102 ? -13.449 8.011 52.642 1.00 60.84 102 GLN A N 1
ATOM 806 C CA . GLN A 1 102 ? -14.769 8.609 52.499 1.00 60.84 102 GLN A CA 1
ATOM 807 C C . GLN A 1 102 ? -14.773 9.689 51.398 1.00 60.84 102 GLN A C 1
ATOM 809 O O . GLN A 1 102 ? -13.859 10.521 51.351 1.00 60.84 102 GLN A O 1
ATOM 814 N N . PRO A 1 103 ? -15.785 9.703 50.511 1.00 50.69 103 PRO A N 1
ATOM 815 C CA . PRO A 1 103 ? -15.947 10.761 49.525 1.00 50.69 103 PRO A CA 1
ATOM 816 C C . PRO A 1 103 ? -16.276 12.083 50.230 1.00 50.69 103 PRO A C 1
ATOM 818 O O . PRO A 1 103 ? -17.197 12.161 51.042 1.00 50.69 103 PRO A O 1
ATOM 821 N N . LYS A 1 104 ? -15.503 13.130 49.917 1.00 68.50 104 LYS A N 1
ATOM 822 C CA . LYS A 1 104 ? -15.740 14.497 50.401 1.00 68.50 104 LYS A CA 1
ATOM 823 C C . LYS A 1 104 ? -17.149 14.971 49.995 1.00 68.50 104 LYS A C 1
ATOM 825 O O . LYS A 1 104 ? -17.556 14.706 48.861 1.00 68.50 104 LYS A O 1
ATOM 830 N N . PRO A 1 105 ? -17.873 15.686 50.876 1.00 51.94 105 PRO A N 1
ATOM 831 C CA . PRO A 1 105 ? -19.222 16.165 50.601 1.00 51.94 105 PRO A CA 1
ATOM 832 C C . PRO A 1 105 ? -19.238 17.115 49.400 1.00 51.94 105 PRO A C 1
ATOM 834 O O . PRO A 1 105 ? -18.394 18.002 49.253 1.00 51.94 105 PRO A O 1
ATOM 837 N N . GLY A 1 106 ? -20.190 16.847 48.509 1.00 49.47 106 GLY A N 1
ATOM 838 C CA . GLY A 1 106 ? -20.285 17.409 47.173 1.00 49.47 106 GLY A CA 1
ATOM 839 C C . GLY A 1 106 ? -20.540 18.911 47.150 1.00 49.47 106 GLY A C 1
ATOM 840 O O . GLY A 1 106 ? -21.458 19.429 47.782 1.00 49.47 106 GLY A O 1
ATOM 841 N N . ARG A 1 107 ? -19.768 19.601 46.309 1.00 59.38 107 ARG A N 1
ATOM 842 C CA . ARG A 1 107 ? -20.184 20.872 45.719 1.00 59.38 107 ARG A CA 1
ATOM 843 C C . ARG A 1 107 ? -21.409 20.574 44.854 1.00 59.38 107 ARG A C 1
ATOM 845 O O . ARG A 1 107 ? -21.288 19.829 43.885 1.00 59.38 107 ARG A O 1
ATOM 852 N N . MET A 1 108 ? -22.569 21.124 45.212 1.00 54.19 108 MET A N 1
ATOM 853 C CA . MET A 1 108 ? -23.775 21.065 44.384 1.00 54.19 108 MET A CA 1
ATOM 854 C C . MET A 1 108 ? -23.483 21.758 43.051 1.00 54.19 108 MET A C 1
ATOM 856 O O . MET A 1 108 ? -23.538 22.982 42.940 1.00 54.19 108 MET A O 1
ATOM 860 N N . THR A 1 109 ? -23.124 20.980 42.034 1.00 62.81 109 THR A N 1
ATOM 861 C CA . THR A 1 109 ? -23.134 21.444 40.654 1.00 62.81 109 THR A CA 1
ATOM 862 C C . THR A 1 109 ? -24.587 21.721 40.304 1.00 62.81 109 THR A C 1
ATOM 864 O O . THR A 1 109 ? -25.437 20.830 40.356 1.00 62.81 109 THR A O 1
ATOM 867 N N . LYS A 1 110 ? -24.886 22.996 40.035 1.00 71.94 110 LYS A N 1
ATOM 868 C CA . LYS A 1 110 ? -26.187 23.442 39.535 1.00 71.94 110 LYS A CA 1
ATOM 869 C C . LYS A 1 110 ? -26.568 22.507 38.391 1.00 71.94 110 LYS A C 1
ATOM 871 O O . LYS A 1 110 ? -25.800 22.369 37.442 1.00 71.94 110 LYS A O 1
ATOM 876 N N . LYS A 1 111 ? -27.692 21.802 38.538 1.00 68.31 111 LYS A N 1
ATOM 877 C CA . LYS A 1 111 ? -28.206 20.916 37.495 1.00 68.31 111 LYS A CA 1
ATOM 878 C C . LYS A 1 111 ? -28.432 21.795 36.270 1.00 68.31 111 LYS A C 1
ATOM 880 O O . LYS A 1 111 ? -29.307 22.656 36.302 1.00 68.31 111 LYS A O 1
ATOM 885 N N . ALA A 1 112 ? -27.583 21.622 35.260 1.00 66.94 112 ALA A N 1
ATOM 886 C CA . ALA A 1 112 ? -27.762 22.233 33.955 1.00 66.94 112 ALA A CA 1
ATOM 887 C C . ALA A 1 112 ? -29.193 21.946 33.497 1.00 66.94 112 ALA A C 1
ATOM 889 O O . ALA A 1 112 ? -29.685 20.823 33.693 1.00 66.94 112 ALA A O 1
ATOM 890 N N . SER A 1 113 ? -29.858 22.972 32.964 1.00 84.19 113 SER A N 1
ATOM 891 C CA . SER A 1 113 ? -31.223 22.853 32.453 1.00 84.19 113 SER A CA 1
ATOM 892 C C . SER A 1 113 ? -31.297 21.665 31.494 1.00 84.19 113 SER A C 1
ATOM 894 O O . SER A 1 113 ? -30.339 21.373 30.778 1.00 84.19 113 SER A O 1
ATOM 896 N N . LEU A 1 114 ? -32.422 20.954 31.483 1.00 84.75 114 LEU A N 1
ATOM 897 C CA . LEU A 1 114 ? -32.628 19.789 30.616 1.00 84.75 114 LEU A CA 1
ATOM 898 C C . LEU A 1 114 ? -32.375 20.155 29.137 1.00 84.75 114 LEU A C 1
ATOM 900 O O . LEU A 1 114 ? -31.796 19.380 28.382 1.00 84.75 114 LEU A O 1
ATOM 904 N N . GLU A 1 115 ? -32.697 21.394 28.772 1.00 87.75 115 GLU A N 1
ATOM 905 C CA . GLU A 1 115 ? -32.416 22.004 27.471 1.00 87.75 115 GLU A CA 1
ATOM 906 C C . GLU A 1 115 ? -30.911 22.129 27.166 1.00 87.75 115 GLU A C 1
ATOM 908 O O . GLU A 1 115 ? -30.459 21.833 26.062 1.00 87.75 115 GLU A O 1
ATOM 913 N N . GLU A 1 116 ? -30.099 22.470 28.166 1.00 88.94 116 GLU A N 1
ATOM 914 C CA . GLU A 1 116 ? -28.641 22.543 28.039 1.00 88.94 116 GLU A CA 1
ATOM 915 C C . GLU A 1 116 ? -28.020 21.146 27.878 1.00 88.94 116 GLU A C 1
ATOM 917 O O . GLU A 1 116 ? -27.056 20.966 27.128 1.00 88.94 116 GLU A O 1
ATOM 922 N N . GLN A 1 117 ? -28.619 20.126 28.505 1.00 87.50 117 GLN A N 1
ATOM 923 C CA . GLN A 1 117 ? -28.220 18.735 28.290 1.00 87.50 117 GLN A CA 1
ATOM 924 C C . GLN A 1 117 ? -28.521 18.291 26.853 1.00 87.50 117 GLN A C 1
ATOM 926 O O . GLN A 1 117 ? -27.644 17.714 26.213 1.00 87.50 117 GLN A O 1
ATOM 931 N N . PHE A 1 118 ? -29.684 18.640 26.296 1.00 93.69 118 PHE A N 1
ATOM 932 C CA . PHE A 1 118 ? -30.000 18.353 24.891 1.00 93.69 118 PHE A CA 1
ATOM 933 C C . PHE A 1 118 ? -29.040 19.047 23.919 1.00 93.69 118 PHE A C 1
ATOM 935 O O . PHE A 1 118 ? -28.489 18.395 23.030 1.00 93.69 118 PHE A O 1
ATOM 942 N N . LEU A 1 119 ? -28.762 20.334 24.138 1.00 94.06 119 LEU A N 1
ATOM 943 C CA . LEU A 1 119 ? -27.817 21.095 23.317 1.00 94.06 119 LEU A CA 1
ATOM 944 C C . LEU A 1 119 ? -26.394 20.528 23.384 1.00 94.06 119 LEU A C 1
ATOM 946 O O . LEU A 1 119 ? -25.678 20.536 22.382 1.00 94.06 119 LEU A O 1
ATOM 950 N N . SER A 1 120 ? -25.962 20.024 24.543 1.00 91.94 120 SER A N 1
ATOM 951 C CA . SER A 1 120 ? -24.636 19.405 24.662 1.00 91.94 120 SER A CA 1
ATOM 952 C C . SER A 1 120 ? -24.537 18.087 23.885 1.00 91.94 120 SER A C 1
ATOM 954 O O . SER A 1 120 ? -23.553 17.883 23.173 1.00 91.94 120 SER A O 1
ATOM 956 N N . VAL A 1 121 ? -25.585 17.256 23.919 1.00 94.88 121 VAL A N 1
ATOM 957 C CA . VAL A 1 121 ? -25.668 16.013 23.134 1.00 94.88 121 VAL A CA 1
ATOM 958 C C . VAL A 1 121 ? -25.693 16.300 21.631 1.00 94.88 121 VAL A C 1
ATOM 960 O O . VAL A 1 121 ? -25.015 15.622 20.858 1.00 94.88 121 VAL A O 1
ATOM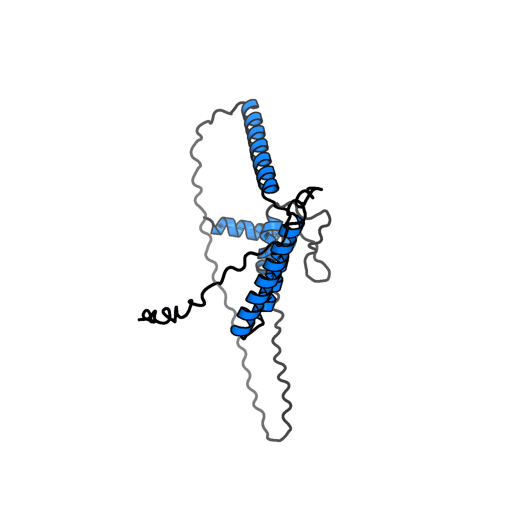 963 N N . GLU A 1 122 ? -26.431 17.318 21.190 1.00 95.19 122 GLU A N 1
ATOM 964 C CA . GLU A 1 122 ? -26.498 17.685 19.774 1.00 95.19 122 GLU A CA 1
ATOM 965 C C . GLU A 1 122 ? -25.147 18.193 19.246 1.00 95.19 122 GLU A C 1
ATOM 967 O O . GLU A 1 122 ? -24.687 17.758 18.185 1.00 95.19 122 GLU A O 1
ATOM 972 N N . ARG A 1 123 ? -24.448 19.038 20.020 1.00 96.38 123 ARG A N 1
ATOM 973 C CA . ARG A 1 123 ? -23.087 19.487 19.678 1.00 96.38 123 ARG A CA 1
ATOM 974 C C . ARG A 1 123 ? -22.104 18.326 19.607 1.00 96.38 123 ARG A C 1
ATOM 976 O O . ARG A 1 123 ? -21.283 18.286 18.692 1.00 96.38 123 ARG A O 1
ATOM 983 N N . GLU A 1 124 ? -22.181 17.382 20.543 1.00 95.25 124 GLU A N 1
ATOM 984 C CA . GLU A 1 124 ? -21.326 16.194 20.538 1.00 95.25 124 GLU A CA 1
ATOM 985 C C . GLU A 1 124 ? -21.588 15.323 19.302 1.00 95.25 124 GLU A C 1
ATOM 987 O O . GLU A 1 124 ? -20.649 14.888 18.630 1.00 95.25 124 GLU A O 1
ATOM 992 N N . LYS A 1 125 ? -22.859 15.134 18.932 1.00 96.12 125 LYS A N 1
ATOM 993 C CA . LYS A 1 125 ? -23.244 14.388 17.729 1.00 96.12 125 LYS A CA 1
ATOM 994 C C . LYS A 1 125 ? -22.715 15.052 16.456 1.00 96.12 125 LYS A C 1
ATOM 996 O O . LYS A 1 125 ? -22.147 14.363 15.608 1.00 96.12 125 LYS A O 1
ATOM 1001 N N . LEU A 1 126 ? -22.835 16.376 16.341 1.00 94.00 126 LEU A N 1
ATOM 1002 C CA . LEU A 1 126 ? -22.283 17.134 15.213 1.00 94.00 126 LEU A CA 1
ATOM 1003 C C . LEU A 1 126 ? -20.752 17.069 15.163 1.00 94.00 126 LEU A C 1
ATOM 1005 O O . LEU A 1 126 ? -20.181 16.925 14.084 1.00 94.00 126 LEU A O 1
ATOM 1009 N N . ALA A 1 127 ? -20.074 17.129 16.311 1.00 94.94 127 ALA A N 1
ATOM 1010 C CA . ALA A 1 127 ? -18.622 16.989 16.373 1.00 94.94 127 ALA A CA 1
ATOM 1011 C C . ALA A 1 127 ? -18.160 15.590 15.930 1.00 94.94 127 ALA A C 1
ATOM 1013 O O . ALA A 1 127 ? -17.162 15.467 15.220 1.00 94.94 127 ALA A O 1
ATOM 1014 N N . ASN A 1 128 ? -18.895 14.541 16.302 1.00 92.00 128 ASN A N 1
ATOM 1015 C CA . ASN A 1 128 ? -18.593 13.175 15.885 1.00 92.00 128 ASN A CA 1
ATOM 1016 C C . ASN A 1 128 ? -18.863 12.954 14.392 1.00 92.00 128 ASN A C 1
ATOM 1018 O O . ASN A 1 128 ? -18.029 12.355 13.722 1.00 92.00 128 ASN A O 1
ATOM 1022 N N . LEU A 1 129 ? -19.954 13.499 13.846 1.00 89.81 129 LEU A N 1
ATOM 1023 C CA . LEU A 1 129 ? -20.227 13.438 12.405 1.00 89.81 129 LEU A CA 1
ATOM 1024 C C . LEU A 1 129 ? -19.138 14.140 11.590 1.00 89.81 129 LEU A C 1
ATOM 1026 O O . LEU A 1 129 ? -18.657 13.573 10.617 1.00 89.81 129 LEU A O 1
ATOM 1030 N N . LYS A 1 130 ? -18.669 15.315 12.027 1.00 91.25 130 LYS A N 1
ATOM 1031 C CA . LYS A 1 130 ? -17.546 16.007 11.373 1.00 91.25 130 LYS A CA 1
ATOM 1032 C C . LYS A 1 130 ? -16.257 15.183 11.387 1.00 91.25 130 LYS A C 1
ATOM 1034 O O . LYS A 1 130 ? -15.532 15.190 10.402 1.00 91.25 130 LYS A O 1
ATOM 1039 N N . LYS A 1 131 ? -15.976 14.453 12.473 1.00 88.50 131 LYS A N 1
ATOM 1040 C CA . LYS A 1 131 ? -14.817 13.548 12.545 1.00 88.50 131 LYS A CA 1
ATOM 1041 C C . LYS A 1 131 ? -14.953 12.346 11.613 1.00 88.50 131 LYS A C 1
ATOM 1043 O O . LYS A 1 131 ? -13.954 11.934 11.043 1.00 88.50 131 LYS A O 1
ATOM 1048 N N . VAL A 1 132 ? -16.157 11.788 11.468 1.00 84.62 132 VAL A N 1
ATOM 1049 C CA . VAL A 1 132 ? -16.410 10.664 10.552 1.00 84.62 132 VAL A CA 1
ATOM 1050 C C . VAL A 1 132 ? -16.283 11.117 9.103 1.00 84.62 132 VAL A C 1
ATOM 1052 O O . VAL A 1 132 ? -15.558 10.480 8.352 1.00 84.62 132 VAL A O 1
ATOM 1055 N N . VAL A 1 133 ? -16.891 12.249 8.740 1.00 83.44 133 VAL A N 1
ATOM 1056 C CA . VAL A 1 133 ? -16.779 12.812 7.386 1.00 83.44 133 VAL A CA 1
ATOM 1057 C C . VAL A 1 133 ? -15.329 13.168 7.064 1.00 83.44 133 VAL A C 1
ATOM 1059 O O . VAL A 1 133 ? -14.836 12.746 6.032 1.00 83.44 133 VAL A O 1
ATOM 1062 N N . ALA A 1 134 ? -14.593 13.814 7.973 1.00 79.62 134 ALA A N 1
ATOM 1063 C CA . ALA A 1 134 ? -13.168 14.085 7.761 1.00 79.62 134 ALA A CA 1
ATOM 1064 C C . ALA A 1 134 ? -12.318 12.801 7.657 1.00 79.62 134 ALA A C 1
ATOM 1066 O O . ALA A 1 134 ? -11.333 12.763 6.926 1.00 79.62 134 ALA A O 1
ATOM 1067 N N . ALA A 1 135 ? -12.689 11.733 8.371 1.00 73.31 135 ALA A N 1
ATOM 1068 C CA . ALA A 1 135 ? -12.022 10.436 8.264 1.00 73.31 135 ALA A CA 1
ATOM 1069 C C . ALA A 1 135 ? -12.377 9.678 6.972 1.00 73.31 135 ALA A C 1
ATOM 1071 O O . ALA A 1 135 ? -11.600 8.828 6.542 1.00 73.31 135 ALA A O 1
ATOM 1072 N N . GLU A 1 136 ? -13.532 9.957 6.364 1.00 68.81 136 GLU A N 1
ATOM 1073 C CA . GLU A 1 136 ? -13.942 9.398 5.072 1.00 68.81 136 GLU A CA 1
ATOM 1074 C C . GLU A 1 136 ? -13.422 10.220 3.890 1.00 68.81 136 GLU A C 1
ATOM 1076 O O . GLU A 1 136 ? -12.979 9.631 2.913 1.00 68.81 136 GLU A O 1
ATOM 1081 N N . GLU A 1 137 ? -13.364 11.548 3.994 1.00 67.50 137 GLU A N 1
ATOM 1082 C CA . GLU A 1 137 ? -12.763 12.429 2.983 1.00 67.50 137 GLU A CA 1
ATOM 1083 C C . GLU A 1 137 ? -11.233 12.265 2.894 1.00 67.50 137 GLU A C 1
ATOM 1085 O O . GLU A 1 137 ? -10.649 12.540 1.852 1.00 67.50 137 GLU A O 1
ATOM 1090 N N . CYS A 1 138 ? -10.580 11.741 3.942 1.00 54.56 138 CYS A N 1
ATOM 1091 C CA . CYS A 1 138 ? -9.175 11.307 3.905 1.00 54.56 138 CYS A CA 1
ATOM 1092 C C . CYS A 1 138 ? -8.971 9.849 3.463 1.00 54.56 138 CYS A C 1
ATOM 1094 O O . CYS A 1 138 ? -7.829 9.385 3.429 1.00 54.56 138 CYS A O 1
ATOM 1096 N N . LYS A 1 139 ? -10.029 9.104 3.123 1.00 53.78 139 LYS A N 1
ATOM 1097 C CA . LYS A 1 139 ? -9.862 7.858 2.372 1.00 53.78 139 LYS A CA 1
ATOM 1098 C C . LYS A 1 139 ? -9.770 8.225 0.899 1.00 53.78 139 LYS A C 1
ATOM 1100 O O . LYS A 1 139 ? -10.754 8.142 0.166 1.00 53.78 139 LYS A O 1
ATOM 1105 N N . GLU A 1 140 ? -8.568 8.614 0.477 1.00 61.44 140 GLU A N 1
ATOM 1106 C CA . GLU A 1 140 ? -8.191 8.463 -0.928 1.00 61.44 140 GLU A CA 1
ATOM 1107 C C . GLU A 1 140 ? -8.595 7.050 -1.388 1.00 61.44 140 GLU A C 1
ATOM 1109 O O . GLU A 1 140 ? -8.548 6.115 -0.572 1.00 61.44 140 GLU A O 1
ATOM 1114 N N . PRO A 1 141 ? -9.095 6.897 -2.632 1.00 59.09 141 PRO A N 1
ATOM 1115 C CA . PRO A 1 141 ? -9.571 5.614 -3.144 1.00 59.09 141 PRO A CA 1
ATOM 1116 C C . PRO A 1 141 ? -8.524 4.567 -2.806 1.00 59.09 141 PRO A C 1
ATOM 1118 O O . PRO A 1 141 ? -7.377 4.745 -3.193 1.00 59.09 141 PRO A O 1
ATOM 1121 N N . ALA A 1 142 ? -8.914 3.575 -1.996 1.00 59.38 142 ALA A N 1
ATOM 1122 C CA . ALA A 1 142 ? -8.001 2.653 -1.329 1.00 59.38 142 ALA A CA 1
ATOM 1123 C C . ALA A 1 142 ? -6.846 2.288 -2.264 1.00 59.38 142 ALA A C 1
ATOM 1125 O O . ALA A 1 142 ? -7.069 1.577 -3.239 1.00 59.38 142 ALA A O 1
ATOM 1126 N N . ASP A 1 143 ? -5.666 2.855 -1.992 1.00 65.81 143 ASP A N 1
ATOM 1127 C CA . ASP A 1 143 ? -4.523 2.836 -2.898 1.00 65.81 143 ASP A CA 1
ATOM 1128 C C . ASP A 1 143 ? -4.178 1.383 -3.233 1.00 65.81 143 ASP A C 1
ATOM 1130 O O . ASP A 1 143 ? -3.499 0.687 -2.470 1.00 65.81 143 ASP A O 1
ATOM 1134 N N . GLU A 1 144 ? -4.654 0.899 -4.382 1.00 79.12 144 GLU A N 1
ATOM 1135 C CA . GLU A 1 144 ? -4.362 -0.446 -4.892 1.00 79.12 144 GLU A CA 1
ATOM 1136 C C . GLU A 1 144 ? -2.843 -0.643 -5.066 1.00 79.12 144 GLU A C 1
ATOM 1138 O O . GLU A 1 144 ? -2.322 -1.761 -5.031 1.00 79.12 144 GLU A O 1
ATOM 1143 N N . TRP A 1 145 ? -2.115 0.473 -5.148 1.00 82.56 145 TRP A N 1
ATOM 1144 C CA . TRP A 1 145 ? -0.664 0.564 -5.139 1.00 82.56 145 TRP A CA 1
ATOM 1145 C C . TRP A 1 145 ? -0.012 0.053 -3.855 1.00 82.56 145 TRP A C 1
ATOM 1147 O O . TRP A 1 145 ? 1.048 -0.569 -3.927 1.00 82.56 145 TRP A O 1
ATOM 1157 N N . GLY A 1 146 ? -0.618 0.263 -2.684 1.00 84.69 146 GLY A N 1
ATOM 1158 C CA . GLY A 1 146 ? -0.031 -0.138 -1.401 1.00 84.69 146 GLY A CA 1
ATOM 1159 C C . GLY A 1 146 ? 0.231 -1.651 -1.317 1.00 84.69 146 GLY A C 1
ATOM 1160 O O . GLY A 1 146 ? 1.376 -2.066 -1.079 1.00 84.69 146 GLY A O 1
ATOM 1161 N N . PRO A 1 147 ? -0.789 -2.499 -1.554 1.00 89.12 147 PRO A N 1
ATOM 1162 C CA . PRO A 1 147 ? -0.625 -3.950 -1.622 1.00 89.12 147 PRO A CA 1
ATOM 1163 C C . PRO A 1 147 ? 0.338 -4.408 -2.726 1.00 89.12 147 PRO A C 1
ATOM 1165 O O . PRO A 1 147 ? 1.172 -5.280 -2.475 1.00 89.12 147 PRO A O 1
ATOM 1168 N N . PHE A 1 148 ? 0.280 -3.802 -3.918 1.00 89.88 148 PHE A N 1
ATOM 1169 C CA . PHE A 1 148 ? 1.168 -4.138 -5.036 1.00 89.88 148 PHE A CA 1
ATOM 1170 C C . PHE A 1 148 ? 2.647 -3.888 -4.698 1.00 89.88 148 PHE A C 1
ATOM 1172 O O . PHE A 1 148 ? 3.473 -4.800 -4.798 1.00 89.88 148 PHE A O 1
ATOM 1179 N N . CYS A 1 149 ? 2.981 -2.690 -4.211 1.00 90.12 149 CYS A N 1
ATOM 1180 C CA . CYS A 1 149 ? 4.341 -2.332 -3.802 1.00 90.12 149 CYS A CA 1
ATOM 1181 C C . CYS A 1 149 ? 4.846 -3.223 -2.659 1.00 90.12 149 CYS A C 1
ATOM 1183 O O . CYS A 1 149 ? 6.015 -3.614 -2.642 1.00 90.12 149 CYS A O 1
ATOM 1185 N N . SER A 1 150 ? 3.962 -3.591 -1.727 1.00 87.56 150 SER A N 1
ATOM 1186 C CA . SER A 1 150 ? 4.296 -4.498 -0.624 1.00 87.56 150 SER A CA 1
ATOM 1187 C C . SER A 1 150 ? 4.624 -5.909 -1.120 1.00 87.56 150 SER A C 1
ATOM 1189 O O . SER A 1 150 ? 5.602 -6.503 -0.665 1.00 87.56 150 SER A O 1
ATOM 1191 N N . SER A 1 151 ? 3.851 -6.431 -2.079 1.00 92.94 151 SER A N 1
ATOM 1192 C CA . SER A 1 151 ? 4.122 -7.724 -2.718 1.00 92.94 151 SER A CA 1
ATOM 1193 C C . SER A 1 151 ? 5.470 -7.714 -3.437 1.00 92.94 151 SER A C 1
ATOM 1195 O O . SER A 1 151 ? 6.303 -8.589 -3.205 1.00 92.94 151 SER A O 1
ATOM 1197 N N . LEU A 1 152 ? 5.725 -6.683 -4.246 1.00 94.38 152 LEU A N 1
ATOM 1198 C CA . LEU A 1 152 ? 6.974 -6.538 -4.992 1.00 94.38 152 LEU A CA 1
ATOM 1199 C C . LEU A 1 152 ? 8.191 -6.446 -4.059 1.00 94.38 152 LEU A C 1
ATOM 1201 O O . LEU A 1 152 ? 9.219 -7.077 -4.303 1.00 94.38 152 LEU A O 1
ATOM 1205 N N . ALA A 1 153 ? 8.073 -5.710 -2.950 1.00 91.81 153 ALA A N 1
ATOM 1206 C CA . ALA A 1 153 ? 9.134 -5.602 -1.954 1.00 91.81 153 ALA A CA 1
ATOM 1207 C C . ALA A 1 153 ? 9.478 -6.956 -1.308 1.00 91.81 153 ALA A C 1
ATOM 1209 O O . ALA A 1 153 ? 10.652 -7.225 -1.044 1.00 91.81 153 ALA A O 1
ATOM 1210 N N . CYS A 1 154 ? 8.486 -7.817 -1.062 1.00 94.38 154 CYS A N 1
ATOM 1211 C CA . CYS A 1 154 ? 8.718 -9.165 -0.541 1.00 94.38 154 CYS A CA 1
ATOM 1212 C C . CYS A 1 154 ? 9.530 -10.027 -1.513 1.00 94.38 154 CYS A C 1
ATOM 1214 O O . CYS A 1 154 ? 10.422 -10.749 -1.070 1.00 94.38 154 CYS A O 1
ATOM 1216 N N . ASP A 1 155 ? 9.268 -9.931 -2.816 1.00 95.75 155 ASP A N 1
ATOM 1217 C CA . ASP A 1 155 ? 10.016 -10.685 -3.823 1.00 95.75 155 ASP A CA 1
ATOM 1218 C C . ASP A 1 155 ? 11.433 -10.143 -4.020 1.00 95.75 155 ASP A C 1
ATOM 1220 O O . ASP A 1 155 ? 12.385 -10.921 -4.062 1.00 95.75 155 ASP A O 1
ATOM 1224 N N . LEU A 1 156 ? 11.612 -8.819 -4.015 1.00 93.94 156 LEU A N 1
ATOM 1225 C CA . LEU A 1 156 ? 12.941 -8.204 -4.095 1.00 93.94 156 LEU A CA 1
ATOM 1226 C C . LEU A 1 156 ? 13.844 -8.584 -2.914 1.00 93.94 156 LEU A C 1
ATOM 1228 O O . LEU A 1 156 ? 15.048 -8.722 -3.097 1.00 93.94 156 LEU A O 1
ATOM 1232 N N . ARG A 1 157 ? 13.288 -8.809 -1.715 1.00 94.81 157 ARG A N 1
ATOM 1233 C CA . ARG A 1 157 ? 14.060 -9.284 -0.548 1.00 94.81 157 ARG A CA 1
ATOM 1234 C C . ARG A 1 157 ? 14.580 -10.714 -0.695 1.00 94.81 157 ARG A C 1
ATOM 1236 O O . ARG A 1 157 ? 15.493 -11.092 0.033 1.00 94.81 157 ARG A O 1
ATOM 1243 N N . LYS A 1 158 ? 14.001 -11.521 -1.590 1.00 96.56 158 LYS A N 1
ATOM 1244 C CA . LYS A 1 158 ? 14.478 -12.889 -1.856 1.00 96.56 158 LYS A CA 1
ATOM 1245 C C . LYS A 1 158 ? 15.762 -12.887 -2.689 1.00 96.56 158 LYS A C 1
ATOM 1247 O O . LYS A 1 158 ? 16.488 -13.880 -2.682 1.00 96.56 158 LYS A O 1
ATOM 1252 N N . LEU A 1 159 ? 16.053 -11.789 -3.389 1.00 96.81 159 LEU A N 1
ATOM 1253 C CA . LEU A 1 159 ? 17.294 -11.614 -4.134 1.00 96.81 159 LEU A CA 1
ATOM 1254 C C . LEU A 1 159 ? 18.438 -11.354 -3.146 1.00 96.81 159 LEU A C 1
ATOM 1256 O O . LEU A 1 159 ? 18.436 -10.360 -2.424 1.00 96.81 159 LEU A O 1
ATOM 1260 N N . LYS A 1 160 ? 19.412 -12.268 -3.104 1.00 96.31 160 LYS A N 1
ATOM 1261 C CA . LYS A 1 160 ? 20.588 -12.151 -2.226 1.00 96.31 160 LYS A CA 1
ATOM 1262 C C . LYS A 1 160 ? 21.666 -11.227 -2.794 1.00 96.31 160 LYS A C 1
ATOM 1264 O O . LYS A 1 160 ? 22.468 -10.702 -2.031 1.00 96.31 160 LYS A O 1
ATOM 1269 N N . ASP A 1 161 ? 21.692 -11.055 -4.114 1.00 97.50 161 ASP A N 1
ATOM 1270 C CA . ASP A 1 161 ? 22.682 -10.229 -4.800 1.00 97.50 161 ASP A CA 1
ATOM 1271 C C . ASP A 1 161 ? 22.232 -8.753 -4.834 1.00 97.50 161 ASP A C 1
ATOM 1273 O O . ASP A 1 161 ? 21.213 -8.439 -5.465 1.00 97.50 161 ASP A O 1
ATOM 1277 N N . PRO A 1 162 ? 22.969 -7.832 -4.184 1.00 94.50 162 PRO A N 1
ATOM 1278 C CA . PRO A 1 162 ? 22.633 -6.412 -4.182 1.00 94.50 162 PRO A CA 1
ATOM 1279 C C . PRO A 1 162 ? 22.691 -5.777 -5.579 1.00 94.50 162 PRO A C 1
ATOM 1281 O O . PRO A 1 162 ? 21.929 -4.845 -5.846 1.00 94.50 162 PRO A O 1
ATOM 1284 N N . TYR A 1 163 ? 23.540 -6.280 -6.481 1.00 96.88 163 TYR A N 1
ATOM 1285 C CA . TYR A 1 163 ? 23.650 -5.756 -7.841 1.00 96.88 163 TYR A CA 1
ATOM 1286 C C . TYR A 1 163 ? 22.375 -6.034 -8.642 1.00 96.88 163 TYR A C 1
ATOM 1288 O O . TYR A 1 163 ? 21.811 -5.123 -9.251 1.00 96.88 163 TYR A O 1
ATOM 1296 N N . LEU A 1 164 ? 21.845 -7.259 -8.553 1.00 96.19 164 LEU A N 1
ATOM 1297 C CA . LEU A 1 164 ? 20.571 -7.617 -9.182 1.00 96.19 164 LEU A CA 1
ATOM 1298 C C . LEU A 1 164 ? 19.404 -6.801 -8.615 1.00 96.19 164 LEU A C 1
ATOM 1300 O O . LEU A 1 164 ? 18.556 -6.339 -9.375 1.00 96.19 164 LEU A O 1
ATOM 1304 N N . VAL A 1 165 ? 19.367 -6.558 -7.299 1.00 95.94 165 VAL A N 1
ATOM 1305 C CA . VAL A 1 165 ? 18.337 -5.694 -6.689 1.00 95.94 165 VAL A CA 1
ATOM 1306 C C . VAL A 1 165 ? 18.397 -4.279 -7.266 1.00 95.94 165 VAL A C 1
ATOM 1308 O O . VAL A 1 165 ? 17.357 -3.698 -7.583 1.00 95.94 165 VAL A O 1
ATOM 1311 N N . MET A 1 166 ? 19.598 -3.719 -7.413 1.00 96.88 166 MET A N 1
ATOM 1312 C CA . MET A 1 166 ? 19.792 -2.393 -7.998 1.00 96.88 166 MET A CA 1
ATOM 1313 C C . MET A 1 166 ? 19.350 -2.352 -9.466 1.00 96.88 166 MET A C 1
ATOM 1315 O O . MET A 1 166 ? 18.635 -1.429 -9.857 1.00 96.88 166 MET A O 1
ATOM 1319 N N . GLN A 1 167 ? 19.711 -3.364 -10.259 1.00 97.69 167 GLN A N 1
ATOM 1320 C CA . GLN A 1 167 ? 19.320 -3.461 -11.664 1.00 97.69 167 GLN A CA 1
ATOM 1321 C C . GLN A 1 167 ? 17.796 -3.532 -11.823 1.00 97.69 167 GLN A C 1
ATOM 1323 O O . GLN A 1 167 ? 17.219 -2.739 -12.565 1.00 97.69 167 GLN A O 1
ATOM 1328 N N . VAL A 1 168 ? 17.128 -4.399 -11.054 1.00 97.50 168 VAL A N 1
ATOM 1329 C CA . VAL A 1 168 ? 15.664 -4.533 -11.092 1.00 97.50 168 VAL A CA 1
ATOM 1330 C C . VAL A 1 168 ? 14.976 -3.226 -10.687 1.00 97.50 168 VAL A C 1
ATOM 1332 O O . VAL A 1 168 ? 13.995 -2.826 -11.314 1.00 97.50 168 VAL A O 1
ATOM 1335 N N . ARG A 1 169 ? 15.499 -2.508 -9.684 1.00 94.31 169 ARG A N 1
ATOM 1336 C CA . ARG A 1 169 ? 14.996 -1.167 -9.330 1.00 94.31 169 ARG A CA 1
ATOM 1337 C C . ARG A 1 169 ? 15.129 -0.180 -10.490 1.00 94.31 169 ARG A C 1
ATOM 1339 O O . ARG A 1 169 ? 14.194 0.577 -10.747 1.00 94.31 169 ARG A O 1
ATOM 1346 N N . GLY A 1 170 ? 16.263 -0.195 -11.190 1.00 96.88 170 GLY A N 1
ATOM 1347 C CA . GLY A 1 170 ? 16.485 0.618 -12.385 1.00 96.88 170 GLY A CA 1
ATOM 1348 C C . GLY A 1 170 ? 15.472 0.316 -13.491 1.00 96.88 170 GLY A C 1
ATOM 1349 O O . GLY A 1 170 ? 14.870 1.238 -14.041 1.00 96.88 170 GLY A O 1
ATOM 1350 N N . ASP A 1 171 ? 15.217 -0.965 -13.761 1.00 97.94 171 ASP A N 1
ATOM 1351 C CA . ASP A 1 171 ? 14.243 -1.394 -14.767 1.00 97.94 171 ASP A CA 1
ATOM 1352 C C . ASP A 1 171 ? 12.808 -0.981 -14.410 1.00 97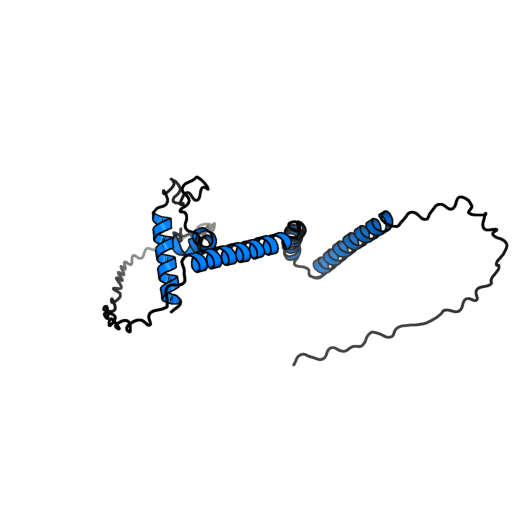.94 171 ASP A C 1
ATOM 1354 O O . ASP A 1 171 ? 12.092 -0.469 -15.273 1.00 97.94 171 ASP A O 1
ATOM 1358 N N . ILE A 1 172 ? 12.398 -1.133 -13.143 1.00 96.31 172 ILE A N 1
ATOM 1359 C CA . ILE A 1 172 ? 11.089 -0.666 -12.657 1.00 96.31 172 ILE A CA 1
ATOM 1360 C C . ILE A 1 172 ? 10.945 0.839 -12.905 1.00 96.31 172 ILE A C 1
ATOM 1362 O O . ILE A 1 172 ? 9.960 1.273 -13.504 1.00 96.31 172 ILE A O 1
ATOM 1366 N N . ASN A 1 173 ? 11.941 1.634 -12.505 1.00 95.69 173 ASN A N 1
ATOM 1367 C CA . ASN A 1 173 ? 11.912 3.085 -12.688 1.00 95.69 173 ASN A CA 1
ATOM 1368 C C . ASN A 1 173 ? 11.844 3.478 -14.167 1.00 95.69 173 ASN A C 1
ATOM 1370 O O . ASN A 1 173 ? 11.082 4.375 -14.527 1.00 95.69 173 ASN A O 1
ATOM 1374 N N . ARG A 1 174 ? 12.595 2.793 -15.039 1.00 98.06 174 ARG A N 1
ATOM 1375 C CA . ARG A 1 174 ? 12.536 3.024 -16.489 1.00 98.06 174 ARG A CA 1
ATOM 1376 C C . ARG A 1 174 ? 11.129 2.773 -17.029 1.00 98.06 174 ARG A C 1
ATOM 1378 O O . ARG A 1 174 ? 10.589 3.630 -17.718 1.00 98.06 174 ARG A O 1
ATOM 1385 N N . ILE A 1 175 ? 10.518 1.637 -16.685 1.00 97.69 175 ILE A N 1
ATOM 1386 C CA . ILE A 1 175 ? 9.168 1.275 -17.147 1.00 97.69 175 ILE A CA 1
ATOM 1387 C C . ILE A 1 175 ? 8.131 2.306 -16.684 1.00 97.69 175 ILE A C 1
ATOM 1389 O O . ILE A 1 175 ? 7.285 2.724 -17.477 1.00 97.69 175 ILE A O 1
ATOM 1393 N N . VAL A 1 176 ? 8.202 2.734 -15.419 1.00 95.69 176 VAL A N 1
ATOM 1394 C CA . VAL A 1 176 ? 7.292 3.744 -14.861 1.00 95.69 176 VAL A CA 1
ATOM 1395 C C . VAL A 1 176 ? 7.453 5.079 -15.590 1.00 95.69 176 VAL A C 1
ATOM 1397 O O . VAL A 1 176 ? 6.462 5.641 -16.054 1.00 95.69 176 VAL A O 1
ATOM 1400 N N . ASN A 1 177 ? 8.686 5.560 -15.762 1.00 95.94 177 ASN A N 1
ATOM 1401 C CA . ASN A 1 177 ? 8.956 6.818 -16.460 1.00 95.94 177 ASN A CA 1
ATOM 1402 C C . ASN A 1 177 ? 8.495 6.781 -17.924 1.00 95.94 177 ASN A C 1
ATOM 1404 O O . ASN A 1 177 ? 7.867 7.731 -18.391 1.00 95.94 177 ASN A O 1
ATOM 1408 N N . ASP A 1 178 ? 8.729 5.673 -18.630 1.00 97.94 178 ASP A N 1
ATOM 1409 C CA . ASP A 1 178 ? 8.261 5.485 -20.005 1.00 97.94 178 ASP A CA 1
ATOM 1410 C C . ASP A 1 178 ? 6.730 5.529 -20.096 1.00 97.94 178 ASP A C 1
ATOM 1412 O O . ASP A 1 178 ? 6.170 6.115 -21.027 1.00 97.94 178 ASP A O 1
ATOM 1416 N N . ALA A 1 179 ? 6.033 4.911 -19.139 1.00 96.69 179 ALA A N 1
ATOM 1417 C CA . ALA A 1 179 ? 4.575 4.926 -19.082 1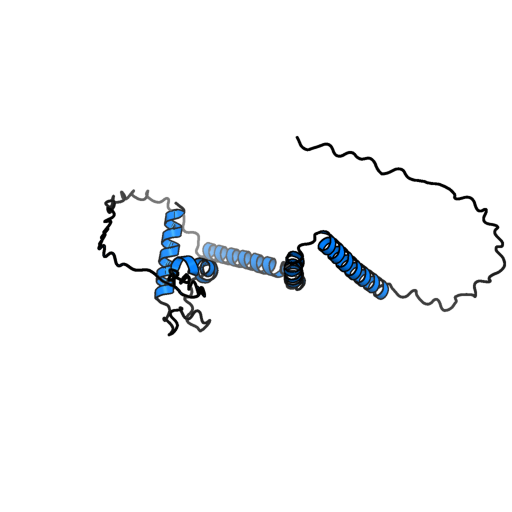.00 96.69 179 ALA A CA 1
ATOM 1418 C C . ALA A 1 179 ? 4.033 6.340 -18.819 1.00 96.69 179 ALA A C 1
ATOM 1420 O O . ALA A 1 179 ? 3.126 6.786 -19.528 1.00 96.69 179 ALA A O 1
ATOM 1421 N N . VAL A 1 180 ? 4.629 7.066 -17.868 1.00 96.38 180 VAL A N 1
ATOM 1422 C CA . VAL A 1 180 ? 4.278 8.460 -17.555 1.00 96.38 180 VAL A CA 1
ATOM 1423 C C . VAL A 1 180 ? 4.507 9.357 -18.770 1.00 96.38 180 VAL A C 1
ATOM 1425 O O . VAL A 1 180 ? 3.616 10.116 -19.154 1.00 96.38 180 VAL A O 1
ATOM 1428 N N . LEU A 1 181 ? 5.654 9.230 -19.442 1.00 96.69 181 LEU A N 1
ATOM 1429 C CA . LEU A 1 181 ? 5.965 10.019 -20.632 1.00 96.69 181 LEU A CA 1
ATOM 1430 C C . LEU A 1 181 ? 4.965 9.749 -21.765 1.00 96.69 181 LEU A C 1
ATOM 1432 O O . LEU A 1 181 ? 4.455 10.687 -22.378 1.00 96.69 181 LEU A O 1
ATOM 1436 N N . LYS A 1 182 ? 4.614 8.479 -22.007 1.00 96.50 182 LYS A N 1
ATOM 1437 C CA . LYS A 1 182 ? 3.579 8.103 -22.987 1.00 96.50 182 LYS A CA 1
ATOM 1438 C C . LYS A 1 182 ? 2.209 8.676 -22.628 1.00 96.50 182 LYS A C 1
ATOM 1440 O O . LYS A 1 182 ? 1.467 9.087 -23.520 1.00 96.50 182 LYS A O 1
ATOM 1445 N N . GLN A 1 183 ? 1.851 8.709 -21.346 1.00 94.94 183 GLN A N 1
ATOM 1446 C CA . GLN A 1 183 ? 0.592 9.295 -20.891 1.00 94.94 183 GLN A CA 1
ATOM 1447 C C . GLN A 1 183 ? 0.571 10.812 -21.105 1.00 94.94 183 GLN A C 1
ATOM 1449 O O . GLN A 1 183 ? -0.411 11.338 -21.627 1.00 94.94 183 GLN A O 1
ATOM 1454 N N . LEU A 1 184 ? 1.669 11.505 -20.795 1.00 95.00 184 LEU A N 1
ATOM 1455 C CA . LEU A 1 184 ? 1.816 12.934 -21.070 1.00 95.00 184 LEU A CA 1
ATOM 1456 C C . LEU A 1 184 ? 1.726 13.235 -22.570 1.00 95.00 184 LEU A C 1
ATOM 1458 O O . LEU A 1 184 ? 1.025 14.162 -22.961 1.00 95.00 184 LEU A O 1
ATOM 1462 N N . GLN A 1 185 ? 2.352 12.420 -23.421 1.00 93.88 185 GLN A N 1
ATOM 1463 C CA . GLN A 1 185 ? 2.256 12.560 -24.878 1.00 93.88 185 GLN A CA 1
ATOM 1464 C C . GLN A 1 185 ? 0.833 12.341 -25.406 1.00 93.88 185 GLN A C 1
ATOM 1466 O O . GLN A 1 185 ? 0.420 13.018 -26.343 1.00 93.88 185 GLN A O 1
ATOM 1471 N N . ARG A 1 186 ? 0.065 11.419 -24.812 1.00 93.56 186 ARG A N 1
ATOM 1472 C CA . ARG A 1 186 ? -1.351 11.210 -25.163 1.00 93.56 186 ARG A CA 1
ATOM 1473 C C . ARG A 1 186 ? -2.237 12.378 -24.742 1.00 93.56 186 ARG A C 1
ATOM 1475 O O . ARG A 1 186 ? -3.175 12.706 -25.464 1.00 93.56 186 ARG A O 1
ATOM 1482 N N . ASN A 1 187 ? -1.943 12.975 -23.591 1.00 91.19 187 ASN A N 1
ATOM 1483 C CA . ASN A 1 187 ? -2.698 14.098 -23.040 1.00 91.19 187 ASN A CA 1
ATOM 1484 C C . ASN A 1 187 ? -2.264 15.449 -23.616 1.00 91.19 187 ASN A C 1
ATOM 1486 O O . ASN A 1 187 ? -2.968 16.440 -23.426 1.00 91.19 187 ASN A O 1
ATOM 1490 N N . ALA A 1 188 ? -1.121 15.505 -24.304 1.00 90.25 188 ALA A N 1
ATOM 1491 C CA . ALA A 1 188 ? -0.674 16.711 -24.970 1.00 90.25 188 ALA A CA 1
ATOM 1492 C C . ALA A 1 188 ? -1.765 17.166 -25.954 1.00 90.25 188 ALA A C 1
ATOM 1494 O O . ALA A 1 188 ? -2.215 16.364 -26.784 1.00 90.25 188 ALA A O 1
ATOM 1495 N N . PRO A 1 189 ? -2.222 18.430 -25.871 1.00 85.12 189 PRO A N 1
ATOM 1496 C CA . PRO A 1 189 ? -3.201 18.947 -26.810 1.00 85.12 189 PRO A CA 1
ATOM 1497 C C . PRO A 1 189 ? -2.633 18.753 -28.211 1.00 85.12 189 PRO A C 1
ATOM 1499 O O . PRO A 1 189 ? -1.514 19.190 -28.495 1.00 85.12 189 PRO A O 1
ATOM 1502 N N . ARG A 1 190 ? -3.378 18.041 -29.069 1.00 81.00 190 ARG A N 1
ATOM 1503 C CA . ARG A 1 190 ? -2.951 17.835 -30.455 1.00 81.00 190 ARG A CA 1
ATOM 1504 C C . ARG A 1 190 ? -2.629 19.215 -31.017 1.00 81.00 190 ARG A C 1
ATOM 1506 O O . ARG A 1 190 ? -3.489 20.093 -30.896 1.00 81.00 190 ARG A O 1
ATOM 1513 N N . PRO A 1 191 ? -1.423 19.431 -31.577 1.00 78.44 191 PRO A N 1
ATOM 1514 C CA . PRO A 1 191 ? -1.099 20.714 -32.169 1.00 78.44 191 PRO A CA 1
ATOM 1515 C C . PRO A 1 191 ? -2.215 21.002 -33.156 1.00 78.44 191 PRO A C 1
ATOM 1517 O O . PRO A 1 191 ? -2.485 20.160 -34.018 1.00 78.44 191 PRO A O 1
ATOM 1520 N N . ALA A 1 192 ? -2.926 22.116 -32.944 1.00 78.06 192 ALA A N 1
ATOM 1521 C CA . ALA A 1 192 ? -4.006 22.525 -33.821 1.00 78.06 192 ALA A CA 1
ATOM 1522 C C . ALA A 1 192 ? -3.436 22.431 -35.229 1.00 78.06 192 ALA A C 1
ATOM 1524 O O . ALA A 1 192 ? -2.452 23.106 -35.544 1.00 78.06 192 ALA A O 1
ATOM 1525 N N . THR A 1 193 ? -3.950 21.486 -36.014 1.00 67.50 193 THR A N 1
ATOM 1526 C CA . THR A 1 193 ? -3.505 21.271 -37.381 1.00 67.50 193 THR A CA 1
ATOM 1527 C C . THR A 1 193 ? -3.878 22.537 -38.112 1.00 67.50 193 THR A C 1
ATOM 1529 O O . THR A 1 193 ? -5.009 22.677 -38.562 1.00 67.50 193 THR A O 1
ATOM 1532 N N . SER A 1 194 ? -2.958 23.498 -38.135 1.00 66.56 194 SER A N 1
ATOM 1533 C CA . SER A 1 194 ? -3.107 24.699 -38.925 1.00 66.56 194 SER A CA 1
ATOM 1534 C C . SER A 1 194 ? -3.170 24.205 -40.367 1.00 66.56 194 SER A C 1
ATOM 1536 O O . SER A 1 194 ? -2.184 23.632 -40.844 1.00 66.56 194 SER A O 1
ATOM 1538 N N . PRO A 1 195 ? -4.308 24.349 -41.067 1.00 67.88 195 PRO A N 1
ATOM 1539 C CA . PRO A 1 195 ? -4.488 23.801 -42.410 1.00 67.88 195 PRO A CA 1
ATOM 1540 C C . PRO A 1 195 ? -3.659 24.554 -43.470 1.00 67.88 195 PRO A C 1
ATOM 1542 O O . PRO A 1 195 ? -3.862 24.383 -44.668 1.00 67.88 195 PRO A O 1
ATOM 1545 N N . HIS A 1 196 ? -2.706 25.386 -43.048 1.00 65.81 196 HIS A N 1
ATOM 1546 C CA . HIS A 1 196 ? -1.826 26.173 -43.898 1.00 65.81 196 HIS A CA 1
ATOM 1547 C C . HIS A 1 196 ? -0.384 26.126 -43.386 1.00 65.81 196 HIS A C 1
ATOM 1549 O O . HIS A 1 196 ? 0.247 27.140 -43.093 1.00 65.81 196 HIS A O 1
ATOM 1555 N N . ARG A 1 197 ? 0.182 24.918 -43.290 1.00 58.47 197 ARG A N 1
ATOM 1556 C CA . ARG A 1 197 ? 1.640 24.794 -43.283 1.00 58.47 197 ARG A CA 1
ATOM 1557 C C . ARG A 1 197 ? 2.116 25.017 -44.715 1.00 58.47 197 ARG A C 1
ATOM 1559 O O . ARG A 1 197 ? 2.148 24.086 -45.514 1.00 58.47 197 ARG A O 1
ATOM 1566 N N . MET A 1 198 ? 2.428 26.271 -45.034 1.00 71.19 198 MET A N 1
ATOM 1567 C CA . MET A 1 198 ? 3.124 26.623 -46.269 1.00 71.19 198 MET A CA 1
ATOM 1568 C C . MET A 1 198 ? 4.368 25.728 -46.388 1.00 71.19 198 MET A C 1
ATOM 1570 O O . MET A 1 198 ? 5.053 25.533 -45.374 1.00 71.19 198 MET A O 1
ATOM 1574 N N . PRO A 1 199 ? 4.651 25.146 -47.567 1.00 70.94 199 PRO A N 1
ATOM 1575 C CA . PRO A 1 199 ? 5.849 24.346 -47.762 1.00 70.94 199 PRO A CA 1
ATOM 1576 C C . PRO A 1 199 ? 7.047 25.211 -47.383 1.00 70.94 199 PRO A C 1
ATOM 1578 O O . PRO A 1 199 ? 7.280 26.265 -47.974 1.00 70.94 199 PRO A O 1
ATOM 1581 N N . PHE A 1 200 ? 7.758 24.798 -46.335 1.00 64.94 200 PHE A N 1
ATOM 1582 C CA . PHE A 1 200 ? 8.969 25.474 -45.905 1.00 64.94 200 PHE A CA 1
ATOM 1583 C C . PHE A 1 200 ? 9.981 25.286 -47.032 1.00 64.94 200 PHE A C 1
ATOM 1585 O O . PHE A 1 200 ? 10.488 24.186 -47.249 1.00 64.94 200 PHE A O 1
ATOM 1592 N N . ARG A 1 201 ? 10.159 26.338 -47.830 1.00 62.19 201 ARG A N 1
ATOM 1593 C CA . ARG A 1 201 ? 11.019 26.337 -49.005 1.00 62.19 201 ARG A CA 1
ATOM 1594 C C . ARG A 1 201 ? 12.445 26.120 -48.514 1.00 62.19 201 ARG A C 1
ATOM 1596 O O . ARG A 1 201 ? 13.007 26.963 -47.822 1.00 62.19 201 ARG A O 1
ATOM 1603 N N . GLN A 1 202 ? 12.984 24.952 -48.829 1.00 61.00 202 GLN A N 1
ATOM 1604 C CA . GLN A 1 202 ? 14.323 24.501 -48.467 1.00 61.00 202 GLN A CA 1
ATOM 1605 C C . GLN A 1 202 ? 15.369 25.187 -49.362 1.00 61.00 202 GLN A C 1
ATOM 1607 O O . GLN A 1 202 ? 16.213 24.537 -49.966 1.00 61.00 202 GLN A O 1
ATOM 1612 N N . ASP A 1 203 ? 15.297 26.511 -49.493 1.00 58.50 203 ASP A N 1
ATOM 1613 C CA . ASP A 1 203 ? 16.305 27.258 -50.232 1.00 58.50 203 ASP A CA 1
ATOM 1614 C C . ASP A 1 203 ? 17.483 27.545 -49.293 1.00 58.50 203 ASP A C 1
ATOM 1616 O O . ASP A 1 203 ? 17.489 28.489 -48.511 1.00 58.50 203 ASP A O 1
ATOM 1620 N N . GLN A 1 204 ? 18.470 26.652 -49.383 1.00 59.31 204 GLN A N 1
ATOM 1621 C CA . GLN A 1 204 ? 19.899 26.960 -49.319 1.00 59.31 204 GLN A CA 1
ATOM 1622 C C . GLN A 1 204 ? 20.373 27.777 -48.108 1.00 59.31 204 GLN A C 1
ATOM 1624 O O . GLN A 1 204 ? 20.777 28.929 -48.235 1.00 59.31 204 GLN A O 1
ATOM 1629 N N . PHE A 1 205 ? 20.466 27.137 -46.942 1.00 55.62 205 PHE A N 1
ATOM 1630 C CA . PHE A 1 205 ? 21.421 27.580 -45.925 1.00 55.62 205 PHE A CA 1
ATOM 1631 C C . PHE A 1 205 ? 22.630 26.643 -45.944 1.00 55.62 205 PHE A C 1
ATOM 1633 O O . PHE A 1 205 ? 22.725 25.684 -45.182 1.00 55.62 205 PHE A O 1
ATOM 1640 N N . VAL A 1 206 ? 23.548 26.907 -46.878 1.00 60.22 206 VAL A N 1
ATOM 1641 C CA . VAL A 1 206 ? 24.898 26.327 -46.892 1.00 60.22 206 VAL A CA 1
ATOM 1642 C C . VAL A 1 206 ? 25.715 27.078 -45.837 1.00 60.22 206 VAL A C 1
ATOM 1644 O O . VAL A 1 206 ? 26.528 27.942 -46.143 1.00 60.22 206 VAL A O 1
ATOM 1647 N N . GLY A 1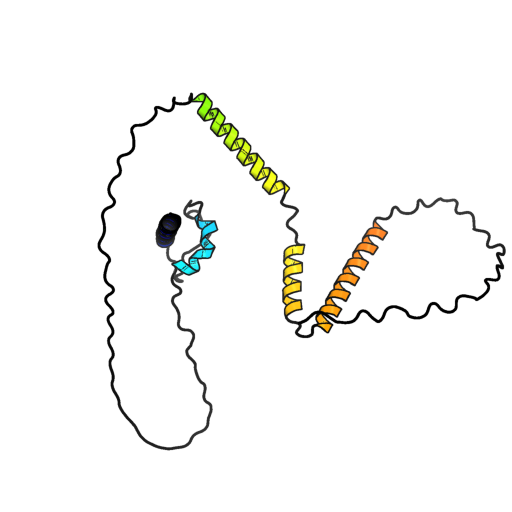 207 ? 25.420 26.815 -44.565 1.00 57.84 207 GLY A N 1
ATOM 1648 C CA . GLY A 1 207 ? 26.231 27.274 -43.446 1.00 57.84 207 GLY A CA 1
ATOM 1649 C C . GLY A 1 207 ? 27.313 26.241 -43.172 1.00 57.84 207 GLY A C 1
ATOM 1650 O O . GLY A 1 207 ? 27.029 25.167 -42.650 1.00 57.84 207 GLY A O 1
ATOM 1651 N N . THR A 1 208 ? 28.551 26.542 -43.549 1.00 63.03 208 THR A N 1
ATOM 1652 C CA . THR A 1 208 ? 29.741 25.783 -43.156 1.00 63.03 208 THR A CA 1
ATOM 1653 C C . THR A 1 208 ? 29.915 25.870 -41.640 1.00 63.03 208 THR A C 1
ATOM 1655 O O . THR A 1 208 ? 30.448 26.856 -41.128 1.00 63.03 208 THR A O 1
ATOM 1658 N N . TYR A 1 209 ? 29.450 24.859 -40.907 1.00 59.97 209 TYR A N 1
ATOM 1659 C CA . TYR A 1 209 ? 29.742 24.742 -39.483 1.00 59.97 209 TYR A CA 1
ATOM 1660 C C . TYR A 1 209 ? 31.156 24.199 -39.311 1.00 59.97 209 TYR A C 1
ATOM 1662 O O . TYR A 1 209 ? 31.471 23.065 -39.666 1.00 59.97 209 TYR A O 1
ATOM 1670 N N . ASN A 1 210 ? 32.004 25.084 -38.802 1.00 56.72 210 ASN A N 1
ATOM 1671 C CA . ASN A 1 210 ? 33.386 24.839 -38.449 1.00 56.72 210 ASN A CA 1
ATOM 1672 C C . ASN A 1 210 ? 33.433 23.767 -37.348 1.00 56.72 210 ASN A C 1
ATOM 1674 O O . ASN A 1 210 ? 32.857 23.945 -36.273 1.00 56.72 210 ASN A O 1
ATOM 1678 N N . ALA A 1 211 ? 34.089 22.646 -37.634 1.00 58.50 211 ALA A N 1
ATOM 1679 C CA . ALA A 1 211 ? 34.347 21.587 -36.674 1.00 58.50 211 ALA A CA 1
ATOM 1680 C C . ALA A 1 211 ? 35.377 22.083 -35.651 1.00 58.50 211 ALA A C 1
ATOM 1682 O O . ALA A 1 211 ? 36.576 22.048 -35.905 1.00 58.50 211 ALA A O 1
ATOM 1683 N N . SER A 1 212 ? 34.913 22.580 -34.505 1.00 62.19 212 SER A N 1
ATOM 1684 C CA . SER A 1 212 ? 35.776 22.804 -33.345 1.00 62.19 212 SER A CA 1
ATOM 1685 C C . SER A 1 212 ? 34.964 22.657 -32.062 1.00 62.19 212 SER A C 1
ATOM 1687 O O . SER A 1 212 ? 34.366 23.597 -31.544 1.00 62.19 212 SER A O 1
ATOM 1689 N N . SER A 1 213 ? 34.866 21.421 -31.591 1.00 51.19 213 SER A N 1
ATOM 1690 C CA . SER A 1 213 ? 34.448 21.080 -30.230 1.00 51.19 213 SER A CA 1
ATOM 1691 C C . SER A 1 213 ? 35.156 19.783 -29.863 1.00 51.19 213 SER A C 1
ATOM 1693 O O . SER A 1 213 ? 34.575 18.702 -29.864 1.00 51.19 213 SER A O 1
ATOM 1695 N N . GLN A 1 214 ? 36.467 19.908 -29.665 1.00 57.38 214 GLN A N 1
ATOM 1696 C CA . GLN A 1 214 ? 37.270 18.948 -28.926 1.00 57.38 214 GLN A CA 1
ATOM 1697 C C . GLN A 1 214 ? 37.354 19.404 -27.465 1.00 57.38 214 GLN A C 1
ATOM 1699 O O . GLN A 1 214 ? 37.453 20.596 -27.191 1.00 57.38 214 GLN A O 1
ATOM 1704 N N . GLU A 1 215 ? 37.338 18.406 -26.581 1.00 56.00 215 GLU A N 1
ATOM 1705 C CA . GLU A 1 215 ? 37.915 18.419 -25.232 1.00 56.00 215 GLU A CA 1
ATOM 1706 C C . GLU A 1 215 ? 37.243 19.309 -24.176 1.00 56.00 215 GLU A C 1
ATOM 1708 O O . GLU A 1 215 ? 37.682 20.412 -23.870 1.00 56.00 215 GLU A O 1
ATOM 1713 N N . ILE A 1 216 ? 36.253 18.733 -23.486 1.00 57.66 216 ILE A N 1
ATOM 1714 C CA . ILE A 1 216 ? 36.162 18.899 -22.028 1.00 57.66 216 ILE A CA 1
ATOM 1715 C C . ILE A 1 216 ? 36.209 17.497 -21.425 1.00 57.66 216 ILE A C 1
ATOM 1717 O O . ILE A 1 216 ? 35.225 16.761 -21.365 1.00 57.66 216 ILE A O 1
ATOM 1721 N N . THR A 1 217 ? 37.436 17.123 -21.095 1.00 55.19 217 THR A N 1
ATOM 1722 C CA . THR A 1 217 ? 37.876 15.858 -20.522 1.00 55.19 217 THR A CA 1
ATOM 1723 C C . THR A 1 217 ? 37.812 15.967 -18.997 1.00 55.19 217 THR A C 1
ATOM 1725 O O . THR A 1 217 ? 38.303 16.939 -18.438 1.00 55.19 217 THR A O 1
ATOM 1728 N N . GLN A 1 218 ? 37.210 14.960 -18.359 1.00 57.41 218 GLN A N 1
ATOM 1729 C CA . GLN A 1 218 ? 37.554 14.402 -17.040 1.00 57.41 218 GLN A CA 1
ATOM 1730 C C . GLN A 1 218 ? 37.972 15.383 -15.932 1.00 57.41 218 GLN A C 1
ATOM 1732 O O . GLN A 1 218 ? 39.151 15.695 -15.785 1.00 57.41 218 GLN A O 1
ATOM 1737 N N . GLN A 1 219 ? 37.037 15.741 -15.052 1.00 54.00 219 GLN A N 1
ATOM 1738 C CA . GLN A 1 219 ? 37.391 16.174 -13.702 1.00 54.00 219 GLN A CA 1
ATOM 1739 C C . GLN A 1 219 ? 36.211 15.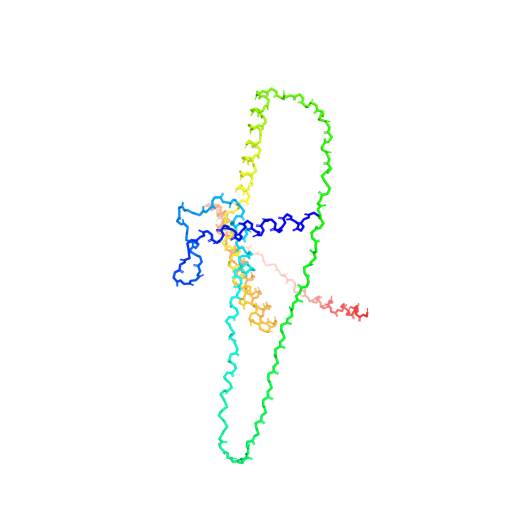950 -12.756 1.00 54.00 219 GLN A C 1
ATOM 1741 O O . GLN A 1 219 ? 35.454 16.878 -12.526 1.00 54.00 219 GLN A O 1
ATOM 1746 N N . GLU A 1 220 ? 36.019 14.722 -12.262 1.00 55.19 220 GLU A N 1
ATOM 1747 C CA . GLU A 1 220 ? 35.189 14.432 -11.076 1.00 55.19 220 GLU A CA 1
ATOM 1748 C C . GLU A 1 220 ? 35.362 12.959 -10.642 1.00 55.19 220 GLU A C 1
ATOM 1750 O O . GLU A 1 220 ? 34.429 12.172 -10.650 1.00 55.19 220 GLU A O 1
ATOM 1755 N N . ASP A 1 221 ? 36.588 12.577 -10.277 1.00 55.78 221 ASP A N 1
ATOM 1756 C CA . ASP A 1 221 ? 36.877 11.338 -9.535 1.00 55.78 221 ASP A CA 1
ATOM 1757 C C . ASP A 1 221 ? 37.962 11.645 -8.491 1.00 55.78 221 ASP A C 1
ATOM 1759 O O . ASP A 1 221 ? 39.125 11.310 -8.673 1.00 55.78 221 ASP A O 1
ATOM 1763 N N . GLU A 1 222 ? 37.604 12.358 -7.418 1.00 60.91 222 GLU A N 1
ATOM 1764 C CA . GLU A 1 222 ? 38.345 12.338 -6.143 1.00 60.91 222 GLU A CA 1
ATOM 1765 C C . GLU A 1 222 ? 37.547 13.079 -5.054 1.00 60.91 222 GLU A C 1
ATOM 1767 O O . GLU A 1 222 ? 37.782 14.245 -4.747 1.00 60.91 222 GLU A O 1
ATOM 1772 N N . VAL A 1 223 ? 36.571 12.402 -4.439 1.00 61.12 223 VAL A N 1
ATOM 1773 C CA . VAL A 1 223 ? 36.164 12.745 -3.066 1.00 61.12 223 VAL A CA 1
ATOM 1774 C C . VAL A 1 223 ? 36.321 11.509 -2.197 1.00 61.12 223 VAL A C 1
ATOM 1776 O O . VAL A 1 223 ? 35.459 10.646 -2.059 1.00 61.12 223 VAL A O 1
ATOM 1779 N N . THR A 1 224 ? 37.535 11.470 -1.675 1.00 59.25 224 THR A N 1
ATOM 1780 C CA . THR A 1 224 ? 38.144 10.673 -0.628 1.00 59.25 224 THR A CA 1
ATOM 1781 C C . THR A 1 224 ? 37.191 10.235 0.485 1.00 59.25 224 THR A C 1
ATOM 1783 O O . THR A 1 224 ? 36.577 11.041 1.184 1.00 59.25 224 THR A O 1
ATOM 1786 N N . TYR A 1 225 ? 37.177 8.923 0.705 1.00 59.59 225 TYR A N 1
ATOM 1787 C CA . TYR A 1 225 ? 36.743 8.267 1.929 1.00 59.59 225 TYR A CA 1
ATOM 1788 C C . TYR A 1 225 ? 37.597 8.734 3.114 1.00 59.59 225 TYR A C 1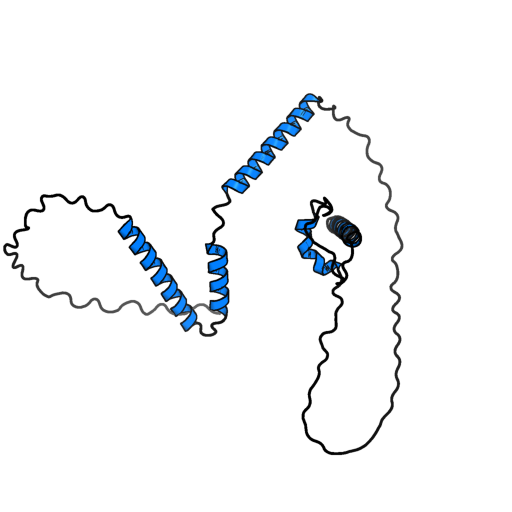
ATOM 1790 O O . TYR A 1 225 ? 38.738 8.303 3.243 1.00 59.59 225 TYR A O 1
ATOM 1798 N N . GLN A 1 226 ? 37.042 9.555 4.003 1.00 62.97 226 GLN A N 1
ATOM 1799 C CA . GLN A 1 226 ? 37.470 9.632 5.403 1.00 62.97 226 GLN A CA 1
ATOM 1800 C C . GLN A 1 226 ? 36.263 9.981 6.271 1.00 62.97 226 GLN A C 1
ATOM 1802 O O . GLN A 1 226 ? 35.893 11.146 6.344 1.00 62.97 226 GLN A O 1
ATOM 1807 N N . LEU A 1 227 ? 35.639 8.980 6.897 1.00 64.12 227 LEU A N 1
ATOM 1808 C CA . LEU A 1 227 ? 35.004 9.108 8.216 1.00 64.12 227 LEU A CA 1
ATOM 1809 C C . LEU A 1 227 ? 34.551 7.717 8.688 1.00 64.12 227 LEU A C 1
ATOM 1811 O O . LEU A 1 227 ? 33.444 7.285 8.379 1.00 64.12 227 LEU A O 1
ATOM 1815 N N . LEU A 1 228 ? 35.435 7.007 9.387 1.00 56.41 228 LEU A N 1
ATOM 1816 C CA . LEU A 1 228 ? 35.115 5.903 10.299 1.00 56.41 228 LEU A CA 1
ATOM 1817 C C . LEU A 1 228 ? 36.359 5.653 11.163 1.00 56.41 228 LEU A C 1
ATOM 1819 O O . LEU A 1 228 ? 37.170 4.786 10.855 1.00 56.41 228 LEU A O 1
ATOM 1823 N N . ASP A 1 229 ? 36.488 6.480 12.198 1.00 60.41 229 ASP A N 1
ATOM 1824 C CA . ASP A 1 229 ? 37.057 6.129 13.504 1.00 60.41 229 ASP A CA 1
ATOM 1825 C C . ASP A 1 229 ? 36.019 6.531 14.564 1.00 60.41 229 ASP A C 1
ATOM 1827 O O . ASP A 1 229 ? 35.407 7.618 14.395 1.00 60.41 229 ASP A O 1
#

Secondary structure (DSSP, 8-state):
-HHHHHHHHHHHHHHHHHTSPBPTTSSB----SS-----TTHHHHGGGHHHHS------------------------------------PPPPP--PPP--PPPPP-------HHHHHHHHHHHHHHHHHHHHHHHHT--S--THHHHHHHHHHHHTT---HHHHHHHHHHHHHHHHHHHHHHHHHHSPPP---S----------------------------------

Foldseek 3Di:
DVVVVVVVVLVVLLVLQVPADQDPVRDGPPDPPDPNPPDPCNVVCVVCVCVNSPPPCPPPDPPPPPDPDDDDDDDDDDDDDDDDDDDDDDDDDDDDDDDPDDDDDDDPDDPDPPVVVVVVVVVVVVVVVVVVVVVVVPPDPPPPVVVVVVVVVVVLVVDPDVVVSVVVVVVVVVVVVVVVVVVCVVVPDDPPVPVDPDPPPPPDPPDPDDPDDDDPDDDDPDDDDDDDD

Radius of gyration: 38.43 Å; chains: 1; bounding box: 71×83×104 Å